Protein AF-A0A2N3QQ97-F1 (afdb_monomer_lite)

Secondary structure (DSSP, 8-state):
--EEE-TTS-----TTGGG-TT--EEE--SS--S----TT-TT--EEE--SS--S----TT-TT--EEE--SS--SEEE-TT-GGGGGSEEE--S---SEEE--TT---B---STTS--EEESSSSEEHHHH-TT--GGGEEEEESEEEETTEEEESTT-SEEEEEEEETTTEEEEEEEEEPPPS---TT--TTSTTHHHHHHHHHTTS---EEPTTS-EE--TTSPPBHHHHHHHHHHHHHHHT-TTTTT----TTGGGS-TT--TTSTTHHHHHHHHHTTS---EEPTTS-EE--TTSBPPHHHHHHHHHHHHHHTT-STT------BTT--TTSTTHHHHHHHHHHTS---EE-TTS-EE-----

Sequence (368 aa):
MTHIAVANSGIRSLQGIEYFEELTSLIASGNELTDIDLSRNSDLFLLTVDHNSLVSLDISANKKLTALYATQNLLSFIDLRKNAALENGMIDLRNNALLGIETTEKQKPILGGSTEGQCYESNNSFLDITEVAPNLDTSKISNIKNGSLQGNTLTPIDYAHEVSYQYSYGSGQLLHTTVRFRQPSVSFVDVSALTPHVDDIRWLADRGISTGWKEADGSSTFRGMSPVVRQDMAAFLRREAKNRNIADARTWQPSAADWKRFRDVDRNTPHAEDILWLAHAGISEGWKEADGTAAFRGMSPVVRQDMAAFLKRLAARAGRDGGVKPKTDFTDVTAATPHMADVQWLGASGISQGYRNNDGSWRFEGMT

Foldseek 3Di:
DAEDACELPQDAAPPVVLVPLNHAEDHHDNYAYQDYDCLSNLNHQYDAHHNYAHQDDDCLSNQNHQADHHEQYAHQEEECCSNVNVLNHAAEHENYQYPDYEDEQSHDYDYYDDDDRNAAEALAQKDQSCVSYVPDDCVQKADKDQWDDDPRIIHGFPQPQKIWIWGDYHPRDTDIYIYGYDGFPADAPQAGPPDPPSVVVRRCRNLVLDPADQDPVRHGHNPVVDFAFQLNVLSSLLSVCVSLVQDCSPPDDDDPVLCQQAPAAHPVDRNSRSLSVCCVLVLDNADQDPVRHGHNRRRHGDWPLNVLSNVLSSCVSVVRQPPFDFQPQAPAQDPPDVNSVSLRSCCRVPVQVADQDPVRTGHNPTDD

Structure (mmCIF, N/CA/C/O backbone):
data_AF-A0A2N3QQ97-F1
#
_entry.id   AF-A0A2N3QQ97-F1
#
loop_
_atom_site.group_PDB
_atom_site.id
_atom_site.type_symbol
_atom_site.label_atom_id
_atom_site.label_alt_id
_atom_site.label_comp_id
_atom_site.label_asym_id
_atom_site.label_entity_id
_atom_site.label_seq_id
_atom_site.pdbx_PDB_ins_code
_atom_site.Cartn_x
_atom_site.Cartn_y
_atom_site.Cartn_z
_atom_site.occupancy
_atom_site.B_iso_or_equiv
_atom_site.auth_seq_id
_atom_site.auth_comp_id
_atom_site.auth_asym_id
_atom_site.auth_atom_id
_atom_site.pdbx_PDB_model_num
ATOM 1 N N . MET A 1 1 ? -36.683 -8.902 18.064 1.00 72.25 1 MET A N 1
ATOM 2 C CA . MET A 1 1 ? -35.765 -9.550 19.035 1.00 72.25 1 MET A CA 1
ATOM 3 C C . MET A 1 1 ? -34.753 -8.496 19.434 1.00 72.25 1 MET A C 1
ATOM 5 O O . MET A 1 1 ? -34.167 -7.906 18.542 1.00 72.25 1 MET A O 1
ATOM 9 N N . THR A 1 2 ? -34.613 -8.212 20.728 1.00 92.50 2 THR A N 1
ATOM 10 C CA . THR A 1 2 ? -33.822 -7.068 21.222 1.00 92.50 2 THR A CA 1
ATOM 11 C C . THR A 1 2 ? -32.459 -7.476 21.783 1.00 92.50 2 THR A C 1
ATOM 13 O O . THR A 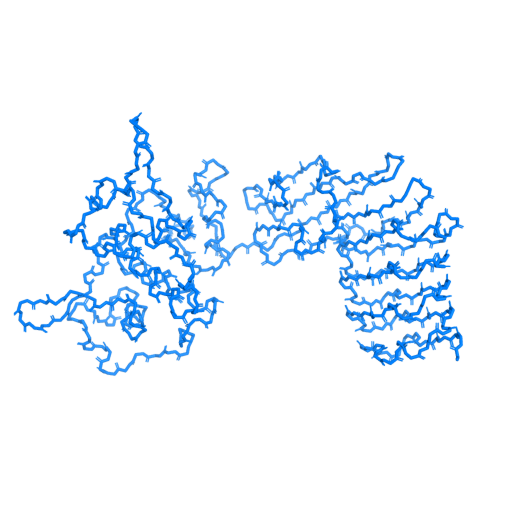1 2 ? -31.595 -6.633 21.977 1.00 92.50 2 THR A O 1
ATOM 16 N N . HIS A 1 3 ? -32.235 -8.768 22.021 1.00 97.00 3 HIS A N 1
ATOM 17 C CA . HIS A 1 3 ? -30.993 -9.287 22.589 1.00 97.00 3 HIS A CA 1
ATOM 18 C C . HIS A 1 3 ? -30.547 -10.510 21.795 1.00 97.00 3 HIS A C 1
ATOM 20 O O . HIS A 1 3 ? -31.343 -11.430 21.593 1.00 97.00 3 HIS A O 1
ATOM 26 N N . ILE A 1 4 ? -29.285 -10.522 21.371 1.00 97.31 4 ILE A N 1
ATOM 27 C CA . ILE A 1 4 ? -28.650 -11.649 20.682 1.00 97.31 4 ILE A CA 1
ATOM 28 C C . ILE A 1 4 ? -27.356 -11.995 21.418 1.00 97.31 4 ILE A C 1
ATOM 30 O O . ILE A 1 4 ? -26.523 -11.125 21.668 1.00 97.31 4 ILE A O 1
ATOM 34 N N . ALA A 1 5 ? -27.189 -13.274 21.753 1.00 97.25 5 ALA A N 1
ATOM 35 C CA . ALA A 1 5 ? -25.984 -13.801 22.380 1.00 97.25 5 ALA A CA 1
ATOM 36 C C . ALA A 1 5 ? -25.538 -15.079 21.664 1.00 97.25 5 ALA A C 1
ATOM 38 O O . ALA A 1 5 ? -26.239 -16.088 21.689 1.00 97.25 5 ALA A O 1
ATOM 39 N N . VAL A 1 6 ? -24.379 -15.009 21.013 1.00 96.19 6 VAL A N 1
ATOM 40 C CA . VAL A 1 6 ? -23.826 -16.041 20.123 1.00 96.19 6 VAL A CA 1
ATOM 41 C C . VAL A 1 6 ? -22.314 -16.206 20.323 1.00 96.19 6 VAL A C 1
ATOM 43 O O . VAL A 1 6 ? -21.543 -16.357 19.377 1.00 96.19 6 VAL A O 1
ATOM 46 N N . ALA A 1 7 ? -21.860 -16.132 21.573 1.00 96.56 7 ALA A N 1
ATOM 47 C CA . ALA A 1 7 ? -20.445 -16.262 21.907 1.00 96.56 7 ALA A CA 1
ATOM 48 C C . ALA A 1 7 ? -19.902 -17.678 21.626 1.00 96.56 7 ALA A C 1
ATOM 50 O O . ALA A 1 7 ? -20.643 -18.657 21.737 1.00 96.56 7 ALA A O 1
ATOM 51 N N . ASN A 1 8 ? -18.605 -17.797 21.317 1.00 97.38 8 ASN A N 1
ATOM 52 C CA . ASN A 1 8 ? -17.895 -19.082 21.171 1.00 97.38 8 ASN A CA 1
ATOM 53 C C . ASN A 1 8 ? -18.558 -20.067 20.195 1.00 97.38 8 ASN A C 1
ATOM 55 O O . ASN A 1 8 ? -18.605 -21.270 20.447 1.00 97.38 8 ASN A O 1
ATOM 59 N N . SER A 1 9 ? -19.115 -19.552 19.100 1.00 97.25 9 SER A N 1
ATOM 60 C CA . SER A 1 9 ? -19.962 -20.323 18.183 1.00 97.25 9 SER A CA 1
ATOM 61 C C . SER A 1 9 ? -19.303 -20.595 16.825 1.00 97.25 9 SER A C 1
ATOM 63 O O . SER A 1 9 ? -19.941 -21.166 15.944 1.00 97.25 9 SER A O 1
ATOM 65 N N . GLY A 1 10 ? -18.039 -20.194 16.635 1.00 97.06 10 GLY A N 1
ATOM 66 C CA . GLY A 1 10 ? -17.326 -20.348 15.358 1.00 97.06 10 GLY A CA 1
ATOM 67 C C . GLY A 1 10 ? -17.950 -19.529 14.223 1.00 97.06 10 GLY A C 1
ATOM 68 O O . GLY A 1 10 ? -17.855 -19.900 13.053 1.00 97.06 10 GLY A O 1
ATOM 69 N N . ILE A 1 11 ? -18.651 -18.442 14.563 1.00 97.62 11 ILE A N 1
ATOM 70 C CA . ILE A 1 11 ? -19.342 -17.602 13.586 1.00 97.62 11 ILE A CA 1
ATOM 71 C C . ILE A 1 11 ? -18.314 -16.769 12.829 1.00 97.62 11 ILE A C 1
ATOM 73 O O . ILE A 1 11 ? -17.478 -16.104 13.431 1.00 97.62 11 ILE A O 1
ATOM 77 N N . ARG A 1 12 ? -18.416 -16.777 11.499 1.00 97.62 12 ARG A N 1
ATOM 78 C CA . ARG A 1 12 ? -17.553 -15.990 10.601 1.00 97.62 12 ARG A CA 1
ATOM 79 C C . ARG A 1 12 ? -18.209 -14.725 10.071 1.00 97.62 12 ARG A C 1
ATOM 81 O O . ARG A 1 12 ? -17.522 -13.819 9.628 1.00 97.62 12 ARG A O 1
ATOM 88 N N . SER A 1 13 ? -19.537 -14.673 10.099 1.00 97.06 13 SER A N 1
ATOM 89 C CA . SER A 1 13 ? -20.309 -13.526 9.641 1.00 97.06 13 SER A CA 1
ATOM 90 C C . SER A 1 13 ? -21.615 -13.429 10.416 1.00 97.06 13 SER A C 1
ATOM 92 O O . SER A 1 13 ? -22.269 -14.442 10.667 1.00 97.06 13 SER A O 1
ATOM 94 N N . LEU A 1 14 ? -21.993 -12.202 10.766 1.00 96.94 14 LEU A N 1
ATOM 95 C CA . LEU A 1 14 ? -23.295 -11.864 11.339 1.00 96.94 14 LEU A CA 1
ATOM 96 C C . LEU A 1 14 ? -24.246 -11.279 10.287 1.00 96.94 14 LEU A C 1
ATOM 98 O O . LEU A 1 14 ? -25.146 -10.521 10.635 1.00 96.94 14 LEU A O 1
ATOM 102 N N . GLN A 1 15 ? -24.070 -11.611 9.006 1.00 96.06 15 GLN A N 1
ATOM 103 C CA . GLN A 1 15 ? -25.022 -11.204 7.975 1.00 96.06 15 GLN A CA 1
ATOM 104 C C . GLN A 1 15 ? -26.457 -11.591 8.377 1.00 96.06 15 GLN A C 1
ATOM 106 O O . GLN A 1 15 ? -26.723 -12.719 8.798 1.00 96.06 15 GLN A O 1
ATOM 111 N N . GLY A 1 16 ? -27.379 -10.641 8.254 1.00 96.00 16 GLY A N 1
ATOM 112 C CA . GLY A 1 16 ? -28.746 -10.727 8.752 1.00 96.00 16 GLY A CA 1
ATOM 113 C C . GLY A 1 16 ? -28.964 -9.999 10.082 1.00 96.00 16 GLY A C 1
ATOM 114 O O . GLY A 1 16 ? -30.119 -9.793 10.465 1.00 96.00 16 GLY A O 1
ATOM 115 N N . ILE A 1 17 ? -27.902 -9.570 10.778 1.00 97.38 17 ILE A N 1
ATOM 116 C CA . ILE A 1 17 ? -28.017 -8.750 11.992 1.00 97.38 17 ILE A CA 1
ATOM 117 C C . ILE A 1 17 ? -28.719 -7.411 11.713 1.00 97.38 17 ILE A C 1
ATOM 119 O O . ILE A 1 17 ? -29.413 -6.877 12.580 1.00 97.38 17 ILE A O 1
ATOM 123 N N . GLU A 1 18 ? -28.627 -6.917 10.477 1.00 96.94 18 GLU A N 1
ATOM 124 C CA . GLU A 1 18 ? -29.248 -5.684 10.006 1.00 96.94 18 GLU A CA 1
ATOM 125 C C . GLU A 1 18 ? -30.785 -5.709 10.042 1.00 96.94 18 GLU A C 1
ATOM 127 O O . GLU A 1 18 ? -31.402 -4.650 10.122 1.00 96.94 18 GLU A O 1
ATOM 132 N N . TYR A 1 19 ? -31.415 -6.893 10.039 1.00 97.44 19 TYR A N 1
ATOM 133 C CA . TYR A 1 19 ? -32.876 -7.027 10.143 1.00 97.44 19 TYR A CA 1
ATOM 134 C C . TYR A 1 19 ? -33.397 -6.867 11.578 1.00 97.44 19 TYR A C 1
ATOM 136 O O . TYR A 1 19 ? -34.606 -6.766 11.797 1.00 97.44 19 TYR A O 1
ATOM 144 N N . PHE A 1 20 ? -32.507 -6.845 12.571 1.00 97.31 20 PHE A N 1
ATOM 145 C CA . PHE A 1 20 ? -32.858 -6.637 13.972 1.00 97.31 20 PHE A CA 1
ATOM 146 C C . PHE A 1 20 ? -32.711 -5.152 14.342 1.00 97.31 20 PHE A C 1
ATOM 148 O O . PHE A 1 20 ? -31.871 -4.784 15.158 1.00 97.31 20 PHE A O 1
ATOM 155 N N . GLU A 1 21 ? -33.525 -4.278 13.744 1.00 96.44 21 GLU A N 1
ATOM 156 C CA . GLU A 1 21 ? -33.429 -2.815 13.938 1.00 96.44 21 GLU A CA 1
ATOM 157 C C . GLU A 1 21 ? -33.637 -2.381 15.404 1.00 96.44 21 GLU A C 1
ATOM 159 O O . GLU A 1 21 ? -33.028 -1.420 15.869 1.00 96.44 21 GLU A O 1
ATOM 164 N N . GLU A 1 22 ? -34.423 -3.150 16.162 1.00 97.38 22 GLU A N 1
ATOM 165 C CA . GLU A 1 22 ? -34.659 -2.951 17.600 1.00 97.38 22 GLU A CA 1
ATOM 166 C C . GLU A 1 22 ? -33.611 -3.653 18.492 1.00 97.38 22 GLU A C 1
ATOM 168 O O . GLU A 1 22 ? -33.838 -3.850 19.688 1.00 97.38 22 GLU A O 1
ATOM 173 N N . LEU A 1 23 ? -32.488 -4.122 17.935 1.00 98.44 23 LEU A N 1
ATOM 174 C CA . LEU A 1 23 ? -31.444 -4.793 18.709 1.00 98.44 23 LEU A CA 1
ATOM 175 C C . LEU A 1 23 ? -30.789 -3.807 19.679 1.00 98.44 23 LEU A C 1
ATOM 177 O O . LEU A 1 23 ? -30.200 -2.805 19.280 1.00 98.44 23 LEU A O 1
ATOM 181 N N . THR A 1 24 ? -30.862 -4.133 20.964 1.00 98.50 24 THR A N 1
ATOM 182 C CA . THR A 1 24 ? -30.333 -3.321 22.056 1.00 98.50 24 THR A CA 1
ATOM 183 C C . THR A 1 24 ? -29.041 -3.922 22.619 1.00 98.50 24 THR A C 1
ATOM 185 O O . THR A 1 24 ? -28.145 -3.180 23.017 1.00 98.50 24 THR A O 1
ATOM 188 N N . SER A 1 25 ? -28.879 -5.248 22.585 1.00 98.62 25 SER A N 1
ATOM 189 C CA . SER A 1 25 ? -27.676 -5.935 23.073 1.00 98.62 25 SER A CA 1
ATOM 190 C C . SER A 1 25 ? -27.183 -7.008 22.106 1.00 98.62 25 SER A C 1
ATOM 192 O O . SER A 1 25 ? -27.954 -7.885 21.702 1.00 98.62 25 SER A O 1
ATOM 194 N N . LEU A 1 26 ? -25.886 -6.963 21.793 1.00 98.62 26 LEU A N 1
ATOM 195 C CA . LEU A 1 26 ? -25.195 -7.967 20.991 1.00 98.62 26 LEU A CA 1
ATOM 196 C C . LEU A 1 26 ? -23.970 -8.506 21.736 1.00 98.62 26 LEU A C 1
ATOM 198 O O . LEU A 1 26 ? -23.026 -7.766 22.009 1.00 98.62 26 LEU A O 1
ATOM 202 N N . ILE A 1 27 ? -23.984 -9.810 22.017 1.00 98.56 27 ILE A N 1
ATOM 203 C CA . ILE A 1 27 ? -22.876 -10.555 22.624 1.00 98.56 27 ILE A CA 1
ATOM 204 C C . ILE A 1 27 ? -22.358 -11.564 21.596 1.00 98.56 27 ILE A C 1
ATOM 206 O O . ILE A 1 27 ? -22.963 -12.615 21.388 1.00 98.56 27 ILE A O 1
ATOM 210 N N . ALA A 1 28 ? -21.239 -11.253 20.951 1.00 98.44 28 ALA A N 1
ATOM 211 C CA . ALA A 1 28 ? -20.650 -12.044 19.869 1.00 98.44 28 ALA A CA 1
ATOM 212 C C . ALA A 1 28 ? -19.155 -12.350 20.094 1.00 98.44 28 ALA A C 1
ATOM 214 O O . ALA A 1 28 ? -18.425 -12.629 19.141 1.00 98.44 28 ALA A O 1
ATOM 215 N N . SER A 1 29 ? -18.696 -12.314 21.349 1.00 98.62 29 SER A N 1
ATOM 216 C CA . SER A 1 29 ? -17.296 -12.574 21.701 1.00 98.62 29 SER A CA 1
ATOM 217 C C . SER A 1 29 ? -16.863 -14.030 21.435 1.00 98.62 29 SER A C 1
ATOM 219 O O . SER A 1 29 ? -17.658 -14.959 21.586 1.00 98.62 29 SER A O 1
ATOM 221 N N . GLY A 1 30 ? -15.592 -14.255 21.094 1.00 98.38 30 GLY A N 1
ATOM 222 C CA . GLY A 1 30 ? -15.021 -15.591 20.874 1.00 98.38 30 GLY A CA 1
ATOM 223 C C . GLY A 1 30 ? -15.439 -16.221 19.545 1.00 98.38 30 GLY A C 1
ATOM 224 O O . GLY A 1 30 ? -15.808 -17.390 19.504 1.00 98.38 30 GLY A O 1
ATOM 225 N N . ASN A 1 31 ? -15.450 -15.448 18.465 1.00 98.62 31 ASN A N 1
ATOM 226 C CA . ASN A 1 31 ? -15.840 -15.913 17.133 1.00 98.62 31 ASN A CA 1
ATOM 227 C C . ASN A 1 31 ? -14.712 -15.642 16.115 1.00 98.62 31 ASN A C 1
ATOM 229 O O . ASN A 1 31 ? -13.597 -15.277 16.477 1.00 98.62 31 ASN A O 1
ATOM 233 N N . GLU A 1 32 ? -14.985 -15.873 14.832 1.00 98.12 32 GLU A N 1
ATOM 234 C CA . GLU A 1 32 ? -14.045 -15.688 13.719 1.00 98.12 32 GLU A CA 1
ATOM 235 C C . GLU A 1 32 ? -14.471 -14.499 12.834 1.00 98.12 32 GLU A C 1
ATOM 237 O O . GLU A 1 32 ? -14.293 -14.530 11.616 1.00 98.12 32 GLU A O 1
ATOM 242 N N . LEU A 1 33 ? -15.092 -13.466 13.420 1.00 98.44 33 LEU A N 1
ATOM 243 C CA . LEU A 1 33 ? -15.571 -12.304 12.666 1.00 98.44 33 LEU A CA 1
ATOM 244 C C . LEU A 1 33 ? -14.391 -11.470 12.158 1.00 98.44 33 LEU A C 1
ATOM 246 O O . LEU A 1 33 ? -13.542 -11.052 12.946 1.00 98.44 33 LEU A O 1
ATOM 250 N N . THR A 1 34 ? -14.374 -11.192 10.857 1.00 97.38 34 THR A N 1
ATOM 251 C CA . THR A 1 34 ? -13.430 -10.260 10.211 1.00 97.38 34 THR A CA 1
ATOM 252 C C . THR A 1 34 ? -14.018 -8.870 10.001 1.00 97.38 34 THR A C 1
ATOM 254 O O . THR A 1 34 ? -13.287 -7.884 9.921 1.00 97.38 34 THR A O 1
ATOM 257 N N . ASP A 1 35 ? -15.344 -8.799 9.956 1.00 97.62 35 ASP A N 1
ATOM 258 C CA . ASP A 1 35 ? -16.144 -7.604 9.749 1.00 97.62 35 ASP A CA 1
ATOM 259 C C . ASP A 1 35 ? -17.515 -7.765 10.421 1.00 97.62 35 ASP A C 1
ATOM 261 O O . ASP A 1 35 ? -17.971 -8.874 10.722 1.00 97.62 35 ASP A O 1
ATOM 265 N N . ILE A 1 36 ? -18.155 -6.631 10.699 1.00 98.00 36 ILE A N 1
ATOM 266 C CA . ILE A 1 36 ? -19.508 -6.562 11.241 1.00 98.00 36 ILE A CA 1
ATOM 267 C C . ILE A 1 36 ? -20.160 -5.250 10.795 1.00 98.00 36 ILE A C 1
ATOM 269 O O . ILE A 1 36 ? -19.586 -4.177 10.977 1.00 98.00 36 ILE A O 1
ATOM 273 N N . ASP A 1 37 ? -21.358 -5.326 10.216 1.00 98.19 37 ASP A N 1
ATOM 274 C CA . ASP A 1 37 ? -22.168 -4.149 9.889 1.00 98.19 37 ASP A CA 1
ATOM 275 C C . ASP A 1 37 ? -23.256 -3.965 10.952 1.00 98.19 37 ASP A C 1
ATOM 277 O O . ASP A 1 37 ? -24.165 -4.783 11.079 1.00 98.19 37 ASP A O 1
ATOM 281 N N . LEU A 1 38 ? -23.146 -2.884 11.726 1.00 98.31 38 LEU A N 1
ATOM 282 C CA . LEU A 1 38 ? -24.102 -2.502 12.773 1.00 98.31 38 LEU A CA 1
ATOM 283 C C . LEU A 1 38 ? -24.877 -1.225 12.424 1.00 98.31 38 LEU A C 1
ATOM 285 O O . LEU A 1 38 ? -25.532 -0.637 13.292 1.00 98.31 38 LEU A O 1
ATOM 289 N N . SER A 1 39 ? -24.814 -0.776 11.167 1.00 98.25 39 SER A N 1
ATOM 290 C CA . SER A 1 39 ? -25.370 0.508 10.723 1.00 98.25 39 SER A CA 1
ATOM 291 C C . SER A 1 39 ? -26.889 0.615 10.898 1.00 98.25 39 SER A C 1
ATOM 293 O O . SER A 1 39 ? -27.418 1.718 11.053 1.00 98.25 39 SER A O 1
ATOM 295 N N . ARG A 1 40 ? -27.594 -0.524 10.915 1.00 98.25 40 ARG A N 1
ATOM 296 C CA . ARG A 1 40 ? -29.051 -0.620 11.118 1.00 98.25 40 ARG A CA 1
ATOM 297 C C . ARG A 1 40 ? -29.469 -0.879 12.564 1.00 98.25 40 ARG A C 1
ATOM 299 O O . ARG A 1 40 ? -30.646 -0.755 12.879 1.00 98.25 40 ARG A O 1
ATOM 306 N N . ASN A 1 41 ? -28.532 -1.166 13.465 1.00 98.38 41 ASN A N 1
ATOM 307 C CA . ASN A 1 41 ? -28.820 -1.464 14.870 1.00 98.38 41 ASN A CA 1
ATOM 308 C C . ASN A 1 41 ? -28.633 -0.209 15.744 1.00 98.38 41 ASN A C 1
ATOM 310 O O . ASN A 1 41 ? -27.854 -0.196 16.699 1.00 98.38 41 ASN A O 1
ATOM 314 N N . SER A 1 42 ? -29.308 0.897 15.409 1.00 97.81 42 SER A N 1
ATOM 315 C CA . SER A 1 42 ? -29.094 2.202 16.067 1.00 97.81 42 SER A CA 1
ATOM 316 C C . SER A 1 42 ? -29.476 2.237 17.552 1.00 97.81 42 SER A C 1
ATOM 318 O O . SER A 1 42 ? -29.055 3.145 18.276 1.00 97.81 42 SER A O 1
ATOM 320 N N . ASP A 1 43 ? -30.260 1.255 18.003 1.00 98.25 43 ASP A N 1
ATOM 321 C CA . ASP A 1 43 ? -30.720 1.121 19.385 1.00 98.25 43 ASP A CA 1
ATOM 322 C C . ASP A 1 43 ? -29.752 0.362 20.305 1.00 98.25 43 ASP A C 1
ATOM 324 O O . ASP A 1 43 ? -30.013 0.232 21.505 1.00 98.25 43 ASP A O 1
ATOM 328 N N . LEU A 1 44 ? -28.609 -0.078 19.772 1.00 98.44 44 LEU A N 1
ATOM 329 C CA . LEU A 1 44 ? -27.611 -0.837 20.512 1.00 98.44 44 LEU A CA 1
ATOM 330 C C . LEU A 1 44 ? -27.028 -0.020 21.680 1.00 98.44 44 LEU A C 1
ATOM 332 O O . LEU A 1 44 ? -26.463 1.058 21.480 1.00 98.44 44 LEU A O 1
ATOM 336 N N . PHE A 1 45 ? -27.141 -0.552 22.900 1.00 98.00 45 PHE A N 1
ATOM 337 C CA . PHE A 1 45 ? -26.548 0.009 24.122 1.00 98.00 45 PHE A CA 1
ATOM 338 C C . PHE A 1 45 ? -25.347 -0.801 24.635 1.00 98.00 45 PHE A C 1
ATOM 340 O O . PHE A 1 45 ? -24.488 -0.229 25.314 1.00 98.00 45 PHE A O 1
ATOM 347 N N . LEU A 1 46 ? -25.276 -2.098 24.301 1.00 98.56 46 LEU A N 1
ATOM 348 C CA . LEU A 1 46 ? -24.194 -3.019 24.661 1.00 98.56 46 LEU A CA 1
ATOM 349 C C . LEU A 1 46 ? -23.698 -3.779 23.425 1.00 98.56 46 LEU A C 1
ATOM 351 O O . LEU A 1 46 ? -24.478 -4.457 22.753 1.00 98.56 46 LEU A O 1
ATOM 355 N N . LEU A 1 47 ? -22.389 -3.706 23.184 1.00 98.81 47 LEU A N 1
ATOM 356 C CA . LEU A 1 47 ? -21.690 -4.467 22.154 1.00 98.81 47 LEU A CA 1
ATOM 357 C C . LEU A 1 47 ? -20.501 -5.207 22.768 1.00 98.81 47 LEU A C 1
ATOM 359 O O . LEU A 1 47 ? -19.597 -4.579 23.324 1.00 98.81 47 LEU A O 1
ATOM 363 N N . THR A 1 48 ? -20.488 -6.531 22.625 1.00 98.69 48 THR A N 1
ATOM 364 C CA . THR A 1 48 ? -19.339 -7.379 22.961 1.00 98.69 48 THR A CA 1
ATOM 365 C C . THR A 1 48 ? -18.910 -8.150 21.718 1.00 98.69 48 THR A C 1
ATOM 367 O O . THR A 1 48 ? -19.669 -8.935 21.151 1.00 98.69 48 THR A O 1
ATOM 370 N N . VAL A 1 49 ? -17.687 -7.898 21.270 1.00 98.62 49 VAL A N 1
ATOM 371 C CA . VAL A 1 49 ? -17.061 -8.532 20.099 1.00 98.62 49 VAL A CA 1
ATOM 372 C C . VAL A 1 49 ? -15.622 -8.936 20.412 1.00 98.62 49 VAL A C 1
ATOM 374 O O . VAL A 1 49 ? -14.785 -9.041 19.519 1.00 98.62 49 VAL A O 1
ATOM 377 N N . ASP A 1 50 ? -15.318 -9.163 21.691 1.00 98.19 50 ASP A N 1
ATOM 378 C CA . ASP A 1 50 ? -13.985 -9.573 22.127 1.00 98.19 50 ASP A CA 1
ATO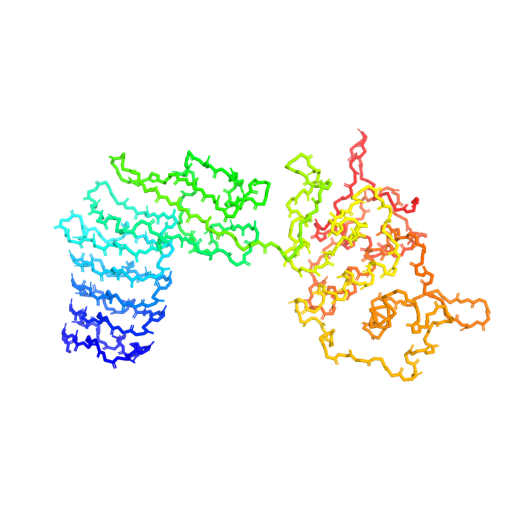M 379 C C . ASP A 1 50 ? -13.540 -10.871 21.447 1.00 98.19 50 ASP A C 1
ATOM 381 O O . ASP A 1 50 ? -14.376 -11.727 21.169 1.00 98.19 50 ASP A O 1
ATOM 385 N N . HIS A 1 51 ? -12.233 -11.072 21.278 1.00 97.19 51 HIS A N 1
ATOM 386 C CA . HIS A 1 51 ? -11.666 -12.316 20.742 1.00 97.19 51 HIS A CA 1
ATOM 387 C C . HIS A 1 51 ? -12.281 -12.659 19.373 1.00 97.19 51 HIS A C 1
ATOM 389 O O . HIS A 1 51 ? -12.969 -13.668 19.212 1.00 97.19 51 HIS A O 1
ATOM 395 N N . ASN A 1 52 ? -12.070 -11.764 18.411 1.00 98.19 52 ASN A N 1
ATOM 396 C CA . ASN A 1 52 ? -12.429 -11.927 17.003 1.00 98.19 52 ASN A CA 1
ATOM 397 C C . ASN A 1 52 ? -11.219 -11.520 16.137 1.00 98.19 52 ASN A C 1
ATOM 399 O O . ASN A 1 52 ? -10.092 -11.422 16.622 1.00 98.19 52 ASN A O 1
ATOM 403 N N . SER A 1 53 ? -11.412 -11.329 14.834 1.00 96.88 53 SER A N 1
ATOM 404 C CA . SER A 1 53 ? -10.373 -10.886 13.894 1.00 96.88 53 SER A CA 1
ATOM 405 C C . SER A 1 53 ? -10.773 -9.596 13.173 1.00 96.88 53 SER A C 1
ATOM 407 O O . SER A 1 53 ? -10.406 -9.392 12.016 1.00 96.88 53 SER A O 1
ATOM 409 N N . LEU A 1 54 ? -11.535 -8.723 13.845 1.00 97.31 54 LEU A N 1
ATOM 410 C CA . LEU A 1 54 ? -11.992 -7.458 13.273 1.00 97.31 54 LEU A CA 1
ATOM 411 C C . LEU A 1 54 ? -10.795 -6.545 13.008 1.00 97.31 54 LEU A C 1
ATOM 413 O O . LEU A 1 54 ? -10.045 -6.226 13.930 1.00 97.31 54 LEU A O 1
ATOM 417 N N . VAL A 1 55 ? -10.642 -6.101 11.761 1.00 94.44 55 VAL A N 1
ATOM 418 C CA . VAL A 1 55 ? -9.611 -5.125 11.354 1.00 94.44 55 VAL A CA 1
ATOM 419 C C . VAL A 1 55 ? -10.103 -3.681 11.452 1.00 94.44 55 VAL A C 1
ATOM 421 O O . VAL A 1 55 ? -9.317 -2.749 11.612 1.00 94.44 55 VAL A O 1
ATOM 424 N N . SER A 1 56 ? -11.420 -3.493 11.394 1.00 95.94 56 SER A N 1
ATOM 425 C CA . SER A 1 56 ? -12.102 -2.217 11.569 1.00 95.94 56 SER A CA 1
ATOM 426 C C . SER A 1 56 ? -13.433 -2.427 12.288 1.00 95.94 56 SER A C 1
ATOM 428 O O . SER A 1 56 ? -13.994 -3.524 12.298 1.00 95.94 56 SER A O 1
ATOM 430 N N . LEU A 1 57 ? -13.928 -1.366 12.921 1.00 97.50 57 LEU A N 1
ATOM 431 C CA . LEU A 1 57 ? -15.224 -1.355 13.586 1.00 97.50 57 LEU A CA 1
ATOM 432 C C . LEU A 1 57 ? -15.836 0.041 13.455 1.00 97.50 57 LEU A C 1
ATOM 434 O O . LEU A 1 57 ? -15.389 0.984 14.108 1.00 97.50 57 LEU A O 1
ATOM 438 N N . ASP A 1 58 ? -16.854 0.167 12.605 1.00 97.69 58 ASP A N 1
ATOM 439 C CA . ASP A 1 58 ? -17.662 1.383 12.509 1.00 97.69 58 ASP A CA 1
ATOM 440 C C . ASP A 1 58 ? -18.894 1.253 13.407 1.00 97.69 58 ASP A C 1
ATOM 442 O O . ASP A 1 58 ? -19.767 0.417 13.185 1.00 97.69 58 ASP A O 1
ATOM 446 N N . ILE A 1 59 ? -18.953 2.105 14.428 1.00 97.88 59 ILE A N 1
ATOM 447 C CA . ILE A 1 59 ? -20.087 2.213 15.352 1.00 97.88 59 ILE A CA 1
ATOM 448 C C . ILE A 1 59 ? -20.728 3.603 15.318 1.00 97.88 59 ILE A C 1
ATOM 450 O O . ILE A 1 59 ? -21.464 3.983 16.230 1.00 97.88 59 ILE A O 1
ATOM 454 N N . SER A 1 60 ? -20.474 4.394 14.273 1.00 97.56 60 SER A N 1
ATOM 455 C CA . SER A 1 60 ? -20.936 5.783 14.166 1.00 97.56 60 SER A CA 1
ATOM 456 C C . SER A 1 60 ? -22.467 5.932 14.175 1.00 97.56 60 SER A C 1
ATOM 458 O O . SER A 1 60 ? -22.992 6.979 14.579 1.00 97.56 60 SER A O 1
ATOM 460 N N . ALA A 1 61 ? -23.194 4.880 13.783 1.00 98.12 61 ALA A N 1
ATOM 461 C CA . ALA A 1 61 ? -24.653 4.801 13.845 1.00 98.12 61 ALA A CA 1
ATOM 462 C C . ALA A 1 61 ? -25.188 4.452 15.251 1.00 98.12 61 ALA A C 1
ATOM 464 O O . ALA A 1 61 ? -26.302 4.849 15.605 1.00 98.12 61 ALA A O 1
ATOM 465 N N . ASN A 1 62 ? -24.401 3.765 16.085 1.00 98.50 62 ASN A N 1
ATOM 466 C CA . ASN A 1 62 ? -24.821 3.214 17.380 1.00 98.50 62 ASN A CA 1
ATOM 467 C C . ASN A 1 62 ? -24.657 4.251 18.506 1.00 98.50 62 ASN A C 1
ATOM 469 O O . ASN A 1 62 ? -23.915 4.079 19.474 1.00 98.50 62 ASN A O 1
ATOM 473 N N . LYS A 1 63 ? -25.353 5.385 18.377 1.00 97.88 63 LYS A N 1
ATOM 474 C CA . LYS A 1 63 ? -25.210 6.552 19.271 1.00 97.88 63 LYS A CA 1
ATOM 475 C C . LYS A 1 63 ? -25.659 6.298 20.714 1.00 97.88 63 LYS A C 1
ATOM 477 O O . LYS A 1 63 ? -25.296 7.072 21.598 1.00 97.88 63 LYS A O 1
ATOM 482 N N . LYS A 1 64 ? -26.449 5.243 20.944 1.00 98.25 64 LYS A N 1
ATOM 483 C CA . LYS A 1 64 ? -26.928 4.822 22.269 1.00 98.25 64 LYS A CA 1
ATOM 484 C C . LYS A 1 64 ? -25.953 3.891 23.001 1.00 98.25 64 LYS A C 1
ATOM 486 O O . LYS A 1 64 ? -26.237 3.515 24.135 1.00 98.25 64 LYS A O 1
ATOM 491 N N . LEU A 1 65 ? -24.816 3.545 22.391 1.00 98.50 65 LEU A N 1
ATOM 492 C CA . LEU A 1 65 ? -23.856 2.611 22.968 1.00 98.50 65 LEU A CA 1
ATOM 493 C C . LEU A 1 65 ? -23.259 3.166 24.268 1.00 98.50 65 LEU A C 1
ATOM 495 O O . LEU A 1 65 ? -22.635 4.224 24.274 1.00 98.50 65 LEU A O 1
ATOM 499 N N . THR A 1 66 ? -23.449 2.436 25.364 1.00 98.31 66 THR A N 1
ATOM 500 C CA . THR A 1 66 ? -22.899 2.751 26.697 1.00 98.31 66 THR A CA 1
ATOM 501 C C . THR A 1 66 ? -21.802 1.782 27.124 1.00 98.31 66 THR A C 1
ATOM 503 O O . THR A 1 66 ? -21.059 2.061 28.061 1.00 98.31 66 THR A O 1
ATOM 506 N N . ALA A 1 67 ? -21.685 0.640 26.449 1.00 98.62 67 ALA A N 1
ATOM 507 C CA . ALA A 1 67 ? -20.674 -0.360 26.742 1.00 98.62 67 ALA A CA 1
ATOM 508 C C . ALA A 1 67 ? -20.158 -0.987 25.445 1.00 98.62 67 ALA A C 1
ATOM 510 O O . ALA A 1 67 ? -20.922 -1.595 24.692 1.00 98.62 67 ALA A O 1
ATOM 511 N N . LEU A 1 68 ? -18.856 -0.827 25.214 1.00 98.75 68 LEU A N 1
ATOM 512 C CA . LEU A 1 68 ? -18.111 -1.417 24.112 1.00 98.75 68 LEU A CA 1
ATOM 513 C C . LEU A 1 68 ? -16.989 -2.294 24.672 1.00 98.75 68 LEU A C 1
ATOM 515 O O . LEU A 1 68 ? -16.077 -1.788 25.326 1.00 98.75 68 LEU A O 1
ATOM 519 N N . TYR A 1 69 ? -17.041 -3.584 24.354 1.00 98.62 69 TYR A N 1
ATOM 520 C CA . TYR A 1 69 ? -15.968 -4.540 24.608 1.00 98.62 69 TYR A CA 1
ATOM 521 C C . TYR A 1 69 ? -15.500 -5.111 23.270 1.00 98.62 69 TYR A C 1
ATOM 523 O O . TYR A 1 69 ? -16.224 -5.867 22.619 1.00 98.62 69 TYR A O 1
ATOM 531 N N . ALA A 1 70 ? -14.321 -4.687 22.824 1.00 97.75 70 ALA A N 1
ATOM 532 C CA . ALA A 1 70 ? -13.729 -5.100 21.553 1.00 97.75 70 ALA A CA 1
ATOM 533 C C . ALA A 1 70 ? -12.267 -5.526 21.740 1.00 97.75 70 ALA A C 1
ATOM 535 O O . ALA A 1 70 ? -11.404 -5.257 20.903 1.00 97.75 70 ALA A O 1
ATOM 536 N N . THR A 1 71 ? -11.974 -6.179 22.865 1.00 95.88 71 THR A N 1
ATOM 537 C CA . THR A 1 71 ? -10.618 -6.629 23.188 1.00 95.88 71 THR A CA 1
ATOM 538 C C . THR A 1 71 ? -10.175 -7.783 22.297 1.00 95.88 71 THR A C 1
ATOM 540 O O . THR A 1 71 ? -11.010 -8.536 21.805 1.00 95.88 71 THR A O 1
ATOM 543 N N . GLN A 1 72 ? -8.864 -7.956 22.106 1.00 94.38 72 GLN A N 1
ATOM 544 C CA . GLN A 1 72 ? -8.309 -9.057 21.300 1.00 94.38 72 GLN A CA 1
ATOM 545 C C . GLN A 1 72 ? -8.922 -9.125 19.893 1.00 94.38 72 GLN A C 1
ATOM 547 O O . GLN A 1 72 ? -9.585 -10.091 19.519 1.00 94.38 72 GLN A O 1
ATOM 552 N N . ASN A 1 73 ? -8.714 -8.050 19.142 1.00 95.44 73 ASN A N 1
ATOM 553 C CA . ASN A 1 73 ? -9.039 -7.935 17.725 1.00 95.44 73 ASN A CA 1
ATOM 554 C C . ASN A 1 73 ? -7.809 -7.372 16.989 1.00 95.44 73 ASN A C 1
ATOM 556 O O . ASN A 1 73 ? -6.720 -7.261 17.557 1.00 95.44 73 ASN A O 1
ATOM 560 N N . LEU A 1 74 ? -7.965 -7.027 15.714 1.00 94.44 74 LEU A N 1
ATOM 561 C CA . LEU A 1 74 ? -6.913 -6.466 14.867 1.00 94.44 74 LEU A CA 1
ATOM 562 C C . LEU A 1 74 ? -7.218 -5.010 14.484 1.00 94.44 74 LEU A C 1
ATOM 564 O O . LEU A 1 74 ? -6.786 -4.550 13.428 1.00 94.44 74 LEU A O 1
ATOM 568 N N . LEU A 1 75 ? -7.971 -4.281 15.320 1.00 95.25 75 LEU A N 1
ATOM 569 C CA . LEU A 1 75 ? -8.388 -2.916 15.008 1.00 95.25 75 LEU A CA 1
ATOM 570 C C . LEU A 1 75 ? -7.162 -2.011 14.861 1.00 95.25 75 LEU A C 1
ATOM 572 O O . LEU A 1 75 ? -6.374 -1.869 15.798 1.00 95.25 75 LEU A O 1
ATOM 576 N N . SER A 1 76 ? -7.036 -1.370 13.701 1.00 94.94 76 SER A N 1
ATOM 577 C CA . SER A 1 76 ? -6.014 -0.355 13.412 1.00 94.94 76 SER A CA 1
ATOM 578 C C . SER A 1 76 ? -6.415 1.036 13.901 1.00 94.94 76 SER A C 1
ATOM 580 O O . SER A 1 76 ? -5.562 1.882 14.161 1.00 94.94 76 SER A O 1
ATOM 582 N N . PHE A 1 77 ? -7.715 1.294 14.023 1.00 95.38 77 PHE A N 1
ATOM 583 C CA . PHE A 1 77 ? -8.269 2.595 14.370 1.00 95.38 77 PHE A CA 1
ATOM 584 C C . PHE A 1 77 ? -9.699 2.458 14.889 1.00 95.38 77 PHE A C 1
ATOM 586 O O . PHE A 1 77 ? -10.432 1.557 14.479 1.00 95.38 77 PHE A O 1
ATOM 593 N N . ILE A 1 78 ? -10.118 3.391 15.746 1.00 95.44 78 ILE A N 1
ATOM 594 C CA . ILE A 1 78 ? -11.526 3.561 16.103 1.00 95.44 78 ILE A CA 1
ATOM 595 C C . ILE A 1 78 ? -11.857 5.041 16.336 1.00 95.44 78 ILE A C 1
ATOM 597 O O . ILE A 1 78 ? -11.119 5.765 17.008 1.00 95.44 78 ILE A O 1
ATOM 601 N N . ASP A 1 79 ? -12.980 5.486 15.767 1.00 95.75 79 ASP A N 1
ATOM 602 C CA . ASP A 1 79 ? -13.544 6.819 15.990 1.00 95.75 79 ASP A CA 1
ATOM 603 C C . ASP A 1 79 ? -14.758 6.713 16.908 1.00 95.75 79 ASP A C 1
ATOM 605 O O . ASP A 1 79 ? -15.801 6.180 16.535 1.00 95.75 79 ASP A O 1
ATOM 609 N N . LEU A 1 80 ? -14.620 7.242 18.117 1.00 95.50 80 LEU A N 1
ATOM 610 C CA . LEU A 1 80 ? -15.656 7.230 19.141 1.00 95.50 80 LEU A CA 1
ATOM 611 C C . LEU A 1 80 ? -16.397 8.568 19.231 1.00 95.50 80 LEU A C 1
ATOM 613 O O . LEU A 1 80 ? -17.357 8.683 19.994 1.00 95.50 80 LEU A O 1
ATOM 617 N N . ARG A 1 81 ? -16.023 9.594 18.452 1.00 94.62 81 ARG A N 1
ATOM 618 C CA . ARG A 1 81 ? -16.562 10.965 18.589 1.00 94.62 81 ARG A CA 1
ATOM 619 C C . ARG A 1 81 ? -18.073 11.054 18.362 1.00 94.62 81 ARG A C 1
ATOM 621 O O . ARG A 1 81 ? -18.703 12.017 18.794 1.00 94.62 81 ARG A O 1
ATOM 628 N N . LYS A 1 82 ? -18.674 10.077 17.673 1.00 96.50 82 LYS A N 1
ATOM 629 C CA . LYS A 1 82 ? -20.128 10.007 17.428 1.00 96.50 82 LYS A CA 1
ATOM 630 C C . LYS A 1 82 ? -20.903 9.279 18.532 1.00 96.50 82 LYS A C 1
ATOM 632 O O . LYS A 1 82 ? -22.129 9.379 18.572 1.00 96.50 82 LYS A O 1
ATOM 637 N N . ASN A 1 83 ? -20.214 8.612 19.453 1.00 97.12 83 ASN A N 1
ATOM 638 C CA . ASN A 1 83 ? -20.790 7.760 20.490 1.00 97.12 83 ASN A CA 1
ATOM 639 C C . ASN A 1 83 ? -20.727 8.455 21.857 1.00 97.12 83 ASN A C 1
ATOM 641 O O . ASN A 1 83 ? -20.091 7.974 22.793 1.00 97.12 83 ASN A O 1
ATOM 645 N N . ALA A 1 84 ? -21.391 9.609 21.979 1.00 95.81 84 ALA A N 1
ATOM 646 C CA . ALA A 1 84 ? -21.374 10.423 23.200 1.00 95.81 84 ALA A CA 1
ATOM 647 C C . ALA A 1 84 ? -21.869 9.667 24.452 1.00 95.81 84 ALA A C 1
ATOM 649 O O . ALA A 1 84 ? -21.445 9.965 25.564 1.00 95.81 84 ALA A O 1
ATOM 650 N N . ALA A 1 85 ? -22.724 8.652 24.289 1.00 97.12 85 ALA A N 1
ATOM 651 C CA . ALA A 1 85 ? -23.175 7.804 25.393 1.00 97.12 85 ALA A CA 1
ATOM 652 C C . ALA A 1 85 ? -22.035 6.990 26.052 1.00 97.12 85 ALA A C 1
ATOM 654 O O . ALA A 1 85 ? -22.146 6.638 27.227 1.00 97.12 85 ALA A O 1
ATOM 655 N N . LEU A 1 86 ? -20.907 6.776 25.358 1.00 96.81 86 LEU A N 1
ATOM 656 C CA . LEU A 1 86 ? -19.717 6.120 25.912 1.00 96.81 86 LEU A CA 1
ATOM 657 C C . LEU A 1 86 ? -18.922 7.008 26.888 1.00 96.81 86 LEU A C 1
ATOM 659 O O . LEU A 1 86 ? -18.049 6.499 27.582 1.00 96.81 86 LEU A O 1
ATOM 663 N N . GLU A 1 87 ? -19.211 8.312 26.996 1.00 95.19 87 GLU A N 1
ATOM 664 C CA . GLU A 1 87 ? -18.522 9.215 27.939 1.00 95.19 87 GLU A CA 1
ATOM 665 C C . GLU A 1 87 ? -18.667 8.787 29.408 1.00 95.19 87 GLU A C 1
ATOM 667 O O . GLU A 1 87 ? -17.766 9.007 30.212 1.00 95.19 87 GLU A O 1
ATOM 672 N N . ASN A 1 88 ? -19.794 8.159 29.753 1.00 90.62 88 ASN A N 1
ATOM 673 C CA . ASN A 1 88 ? -20.073 7.643 31.099 1.00 90.62 88 ASN A CA 1
ATOM 674 C C . ASN A 1 88 ? -20.055 6.106 31.144 1.00 90.62 88 ASN A C 1
ATOM 676 O O . ASN A 1 88 ? -20.561 5.503 32.089 1.00 90.62 88 ASN A O 1
ATOM 680 N N . GLY A 1 89 ? -19.546 5.489 30.080 1.00 94.94 89 GLY A N 1
ATOM 681 C CA . GLY A 1 89 ? -19.663 4.071 29.800 1.00 94.94 89 GLY A CA 1
ATOM 682 C C . GLY A 1 89 ? -18.360 3.298 29.953 1.00 94.94 89 GLY A C 1
ATOM 683 O O . GLY A 1 89 ? -17.337 3.827 30.390 1.00 94.94 89 GLY A O 1
ATOM 684 N N . MET A 1 90 ? -18.406 2.028 29.554 1.00 97.12 90 MET A N 1
ATOM 685 C CA . MET A 1 90 ? -17.217 1.187 29.427 1.00 97.12 90 MET A CA 1
ATOM 686 C C . MET A 1 90 ? -16.737 1.173 27.976 1.00 97.12 90 MET A C 1
ATOM 688 O O . MET A 1 90 ? -17.530 0.961 27.059 1.00 97.12 90 MET A O 1
ATOM 692 N N . ILE A 1 91 ? -15.434 1.364 27.783 1.00 97.12 91 ILE A N 1
ATOM 693 C CA . ILE A 1 91 ? -14.766 1.278 26.485 1.00 97.12 91 ILE A CA 1
ATOM 694 C C . ILE A 1 91 ? -13.505 0.436 26.692 1.00 97.12 91 ILE A C 1
ATOM 696 O O . ILE A 1 91 ? -12.512 0.938 27.218 1.00 97.12 91 ILE A O 1
ATOM 700 N N . ASP A 1 92 ? -13.538 -0.835 26.304 1.00 96.88 92 ASP A N 1
ATOM 701 C CA . ASP A 1 92 ? -12.389 -1.734 26.421 1.00 96.88 92 ASP A CA 1
ATOM 702 C C . ASP A 1 92 ? -11.861 -2.123 25.037 1.00 96.88 92 ASP A C 1
ATOM 704 O O . ASP A 1 92 ? -12.520 -2.832 24.273 1.00 96.88 92 ASP A O 1
ATOM 708 N N . LEU A 1 93 ? -10.667 -1.620 24.718 1.00 94.75 93 LEU A N 1
ATOM 709 C CA . LEU A 1 93 ? -10.000 -1.784 23.422 1.00 94.75 93 LEU A CA 1
ATOM 710 C C . LEU A 1 93 ? -8.644 -2.486 23.560 1.00 94.75 93 LEU A C 1
ATOM 712 O O . LEU A 1 93 ? -7.845 -2.497 22.621 1.00 94.75 93 LEU A O 1
ATOM 716 N N . ARG A 1 94 ? -8.359 -3.061 24.732 1.00 93.81 94 ARG A N 1
ATOM 717 C CA . ARG A 1 94 ? -7.103 -3.757 25.021 1.00 93.81 94 ARG A CA 1
ATOM 718 C C . ARG A 1 94 ? -6.807 -4.845 23.989 1.00 93.81 94 ARG A C 1
ATOM 720 O O . ARG A 1 94 ? -7.708 -5.541 23.532 1.00 93.81 94 ARG A O 1
ATOM 727 N N . ASN A 1 95 ? -5.529 -5.058 23.685 1.00 91.62 95 ASN A N 1
ATOM 728 C CA . ASN A 1 95 ? -5.082 -6.079 22.727 1.00 91.62 95 ASN A CA 1
ATOM 729 C C . ASN A 1 95 ? -5.634 -5.877 21.306 1.00 91.62 95 ASN A C 1
ATOM 731 O O . ASN A 1 95 ? -6.155 -6.808 20.707 1.00 91.62 95 ASN A O 1
ATOM 735 N N . ASN A 1 96 ? -5.503 -4.657 20.789 1.00 92.56 96 ASN A N 1
ATOM 736 C CA . ASN A 1 96 ? -5.669 -4.326 19.374 1.00 92.56 96 ASN A CA 1
ATOM 737 C C . ASN A 1 96 ? -4.368 -3.725 18.826 1.00 92.56 96 ASN A C 1
ATOM 739 O O . ASN A 1 96 ? -3.491 -3.347 19.603 1.00 92.56 96 ASN A O 1
ATOM 743 N N . ALA A 1 97 ? -4.264 -3.596 17.505 1.00 92.12 97 ALA A N 1
ATOM 744 C CA . ALA A 1 97 ? -3.112 -3.022 16.810 1.00 92.12 97 ALA A CA 1
ATOM 745 C C . ALA A 1 97 ? -3.348 -1.545 16.428 1.00 92.12 97 ALA A C 1
ATOM 747 O O . ALA A 1 97 ? -3.149 -1.141 15.282 1.00 92.12 97 ALA A O 1
ATOM 748 N N . LEU A 1 98 ? -3.824 -0.742 17.387 1.00 93.69 98 LEU A N 1
ATOM 749 C CA . LEU A 1 98 ? -4.274 0.626 17.128 1.00 93.69 98 LEU A CA 1
ATOM 750 C C . LEU A 1 98 ? -3.100 1.544 16.747 1.00 93.69 98 LEU A C 1
ATOM 752 O O . LEU A 1 98 ? -2.137 1.712 17.497 1.00 93.69 98 LEU A O 1
ATOM 756 N N . LEU A 1 99 ? -3.230 2.204 15.601 1.00 94.88 99 LEU A N 1
ATOM 757 C CA . LEU A 1 99 ? -2.390 3.313 15.144 1.00 94.88 99 LEU A CA 1
ATOM 758 C C . LEU A 1 99 ? -2.810 4.636 15.804 1.00 94.88 99 LEU A C 1
ATOM 760 O O . LEU A 1 99 ? -2.003 5.539 16.002 1.00 94.88 99 LEU A O 1
ATOM 764 N N . GLY A 1 100 ? -4.079 4.741 16.194 1.00 93.88 100 GLY A N 1
ATOM 765 C CA . GLY A 1 100 ? -4.606 5.878 16.931 1.00 93.88 100 GLY A CA 1
ATOM 766 C C . GLY A 1 100 ? -6.097 5.750 17.211 1.00 93.88 100 GLY A C 1
ATOM 767 O O . GLY A 1 100 ? -6.743 4.782 16.806 1.00 93.88 100 GLY A O 1
ATOM 768 N N . ILE A 1 101 ? -6.630 6.712 17.961 1.00 93.19 101 ILE A N 1
ATOM 769 C CA . ILE A 1 101 ? -8.019 6.713 18.430 1.00 93.19 101 ILE A CA 1
ATOM 770 C C . ILE A 1 101 ? -8.535 8.146 18.429 1.00 93.19 101 ILE A C 1
ATOM 772 O O . ILE A 1 101 ? -7.892 9.042 18.973 1.00 93.19 101 ILE A O 1
ATOM 776 N N . GLU A 1 102 ? -9.726 8.355 17.883 1.00 93.88 102 GLU A N 1
ATOM 777 C CA . GLU A 1 102 ? -10.419 9.639 17.962 1.00 93.88 102 GLU A CA 1
ATOM 778 C C . GLU A 1 102 ? -11.504 9.583 19.043 1.00 93.88 102 GLU A C 1
ATOM 780 O O . GLU A 1 102 ? -12.428 8.774 18.966 1.00 93.88 102 GLU A O 1
ATOM 785 N N . THR A 1 103 ? -11.409 10.445 20.057 1.00 92.75 103 THR A N 1
ATOM 786 C CA . THR A 1 103 ? -12.339 10.477 21.200 1.00 92.75 103 THR A CA 1
ATOM 787 C C . THR A 1 103 ? -12.792 11.899 21.529 1.00 92.75 103 THR A C 1
ATOM 789 O O . THR A 1 103 ? -12.178 12.879 21.102 1.00 92.75 103 THR A O 1
ATOM 792 N N . THR A 1 104 ? -13.853 12.030 22.328 1.00 91.25 104 THR A N 1
ATOM 793 C CA . THR A 1 104 ? -14.127 13.264 23.086 1.00 91.25 104 THR A CA 1
ATOM 794 C C . THR A 1 104 ? -13.252 13.322 24.345 1.00 91.25 104 THR A C 1
ATOM 796 O O . THR A 1 104 ? -12.651 12.322 24.740 1.00 91.25 104 THR A O 1
ATOM 799 N N . GLU A 1 105 ? -13.180 14.482 25.006 1.00 86.75 105 GLU A N 1
ATOM 800 C CA . GLU A 1 105 ? -12.407 14.656 26.253 1.00 86.75 105 GLU A CA 1
ATOM 801 C C . GLU A 1 105 ? -12.919 13.801 27.423 1.00 86.75 105 GLU A C 1
ATOM 803 O O . GLU A 1 105 ? -12.201 13.545 28.384 1.00 86.75 105 GLU A O 1
ATOM 808 N N . LYS A 1 106 ? -14.183 13.377 27.380 1.00 91.38 106 LYS A N 1
ATOM 809 C CA . LYS A 1 106 ? -14.808 12.643 28.487 1.00 91.38 106 LYS A CA 1
ATOM 810 C C . LYS A 1 106 ? -14.747 11.131 28.313 1.00 91.38 106 LYS A C 1
ATOM 812 O O . LYS A 1 106 ? -14.902 10.415 29.299 1.00 91.38 106 LYS A O 1
ATOM 817 N N . GLN A 1 107 ? -14.531 10.648 27.092 1.00 92.94 107 GLN A N 1
ATOM 818 C CA . GLN A 1 107 ? -14.376 9.224 26.810 1.00 92.94 107 GLN A CA 1
ATOM 819 C C . GLN A 1 107 ? -13.048 8.716 27.373 1.00 92.94 107 GLN A C 1
ATOM 821 O O . GLN A 1 107 ? -12.002 9.323 27.164 1.00 92.94 107 GLN A O 1
ATOM 826 N N . LYS A 1 108 ? -13.100 7.587 28.086 1.00 91.62 108 LYS A N 1
ATOM 827 C CA . LYS A 1 108 ? -11.952 7.007 28.799 1.00 91.62 108 LYS A CA 1
ATOM 828 C C . LYS A 1 108 ? -11.700 5.575 28.326 1.00 91.62 108 LYS A C 1
ATOM 830 O O . LYS A 1 108 ? -12.066 4.637 29.036 1.00 91.62 108 LYS A O 1
ATOM 835 N N . PRO A 1 109 ? -11.133 5.386 27.123 1.00 93.06 109 PRO A N 1
ATOM 836 C CA . PRO A 1 109 ? -10.822 4.056 26.628 1.00 93.06 109 PRO A CA 1
ATOM 837 C C . PRO A 1 109 ? -9.771 3.379 27.507 1.00 93.06 109 PRO A C 1
ATOM 839 O O . PRO A 1 109 ? -8.749 3.967 27.863 1.00 93.06 109 PRO A O 1
ATOM 842 N N . ILE A 1 110 ? -10.020 2.118 27.843 1.00 92.56 110 ILE A N 1
ATOM 843 C CA . ILE A 1 110 ? -9.033 1.251 28.471 1.00 92.56 110 ILE A CA 1
ATOM 844 C C . ILE A 1 110 ? -8.159 0.683 27.355 1.00 92.56 110 ILE A C 1
ATOM 846 O O . ILE A 1 110 ? -8.624 -0.075 26.501 1.00 92.56 110 ILE A O 1
ATOM 850 N N . LEU A 1 111 ? -6.886 1.073 27.378 1.00 87.69 111 LEU A N 1
ATOM 851 C CA . LEU A 1 111 ? -5.852 0.666 26.427 1.00 87.69 111 LEU A CA 1
ATOM 852 C C . LEU A 1 111 ? -4.783 -0.182 27.138 1.00 87.69 111 LEU A C 1
ATOM 854 O O . LEU A 1 111 ? -4.661 -0.138 28.363 1.00 87.69 111 LEU A O 1
ATOM 858 N N . GLY A 1 112 ? -3.991 -0.942 26.378 1.00 74.75 112 GLY A N 1
ATOM 859 C CA . GLY A 1 112 ? -2.870 -1.745 26.897 1.00 74.75 112 GLY A CA 1
ATOM 860 C C . GLY A 1 112 ? -3.155 -3.246 27.060 1.00 74.75 112 GLY A C 1
ATOM 861 O O . GLY A 1 112 ? -4.224 -3.736 26.719 1.00 74.75 112 GLY A O 1
ATOM 862 N N . GLY A 1 113 ? -2.157 -4.014 27.503 1.00 61.56 113 GLY A N 1
ATOM 863 C CA . GLY A 1 113 ? -2.144 -5.490 27.535 1.00 61.56 113 GLY A CA 1
ATOM 864 C C . GLY A 1 113 ? -0.768 -6.022 27.104 1.00 61.56 113 GLY A C 1
ATOM 865 O O . GLY A 1 113 ? -0.039 -5.310 26.426 1.00 61.56 113 GLY A O 1
ATOM 866 N N . SER A 1 114 ? -0.348 -7.199 27.575 1.00 46.22 114 SER A N 1
ATOM 867 C CA . SER A 1 114 ? 1.057 -7.658 27.628 1.00 46.22 114 SER A CA 1
ATOM 868 C C . SER A 1 114 ? 1.838 -7.628 26.295 1.00 46.22 114 SER A C 1
ATOM 870 O O . SER A 1 114 ? 1.819 -8.568 25.506 1.00 46.22 114 SER A O 1
ATOM 872 N N . THR A 1 115 ? 2.548 -6.518 26.093 1.00 47.31 115 THR A N 1
ATOM 873 C CA . THR A 1 115 ? 3.982 -6.362 25.760 1.00 47.31 115 THR A CA 1
ATOM 874 C C . THR A 1 115 ? 4.616 -6.970 24.502 1.00 47.31 115 THR A C 1
ATOM 876 O O . THR A 1 115 ? 5.719 -6.535 24.202 1.00 47.31 115 THR A O 1
ATOM 879 N N . GLU A 1 116 ? 3.987 -7.844 23.708 1.00 42.72 116 GLU A N 1
ATOM 880 C CA . GLU A 1 116 ? 4.642 -8.360 22.473 1.00 42.72 116 GLU A CA 1
ATOM 881 C C . GLU A 1 116 ? 3.749 -8.462 21.216 1.00 42.72 116 GLU A C 1
ATOM 883 O O . GLU A 1 116 ? 4.273 -8.622 20.115 1.00 42.72 116 GLU A O 1
ATOM 888 N N . GLY A 1 117 ? 2.421 -8.304 21.330 1.00 48.81 117 GLY A N 1
ATOM 889 C CA . GLY A 1 117 ? 1.474 -8.627 20.242 1.00 48.81 117 GLY A CA 1
ATOM 890 C C . GLY A 1 117 ? 0.580 -7.497 19.712 1.00 48.81 117 GLY A C 1
ATOM 891 O O . GLY A 1 117 ? -0.338 -7.779 18.955 1.00 48.81 117 GLY A O 1
ATOM 892 N N . GLN A 1 118 ? 0.794 -6.239 20.110 1.00 72.06 118 GLN A N 1
ATOM 893 C CA . GLN A 1 118 ? -0.075 -5.098 19.742 1.00 72.06 118 GLN A CA 1
ATOM 894 C C . GLN A 1 118 ? 0.535 -4.188 18.660 1.00 72.06 118 GLN A C 1
ATOM 896 O O . GLN A 1 118 ? 0.206 -3.007 18.575 1.00 72.06 118 GLN A O 1
ATOM 901 N N . CYS A 1 119 ? 1.467 -4.710 17.861 1.00 86.62 119 CYS A N 1
ATOM 902 C CA . CYS A 1 119 ? 2.042 -3.948 16.757 1.00 86.62 119 CYS A CA 1
ATOM 903 C C . CYS A 1 119 ? 1.120 -4.020 15.541 1.00 86.62 119 CYS A C 1
ATOM 905 O O . CYS A 1 119 ? 0.569 -5.078 15.239 1.00 86.62 119 CYS A O 1
ATOM 907 N N . TYR A 1 120 ? 0.990 -2.914 14.816 1.00 92.56 120 TYR A N 1
ATOM 908 C CA . TYR A 1 120 ? 0.384 -2.953 13.492 1.00 92.56 120 TYR A CA 1
ATOM 909 C C . TYR A 1 120 ? 1.383 -3.546 12.498 1.00 92.56 120 TYR A C 1
ATOM 911 O O . TYR A 1 120 ? 2.484 -3.017 12.342 1.00 92.56 120 TYR A O 1
ATOM 919 N N . GLU A 1 121 ? 1.003 -4.629 11.824 1.00 91.75 121 GLU A N 1
ATOM 920 C CA . GLU A 1 121 ? 1.826 -5.289 10.809 1.00 91.75 121 GLU A CA 1
ATOM 921 C C . GLU A 1 121 ? 1.565 -4.669 9.430 1.00 91.75 121 GLU A C 1
ATOM 923 O O . GLU A 1 121 ? 0.512 -4.867 8.818 1.00 91.75 121 GLU A O 1
ATOM 928 N N . SER A 1 122 ? 2.536 -3.918 8.913 1.00 90.25 122 SER A N 1
ATOM 929 C CA . SER A 1 122 ? 2.517 -3.419 7.542 1.00 90.25 122 SER A CA 1
ATOM 930 C C . SER A 1 122 ? 3.129 -4.443 6.589 1.00 90.25 122 SER A C 1
ATOM 932 O O . SER A 1 122 ? 4.277 -4.859 6.738 1.00 90.25 122 SER A O 1
ATOM 934 N N . ASN A 1 123 ? 2.389 -4.784 5.534 1.00 83.75 123 ASN A N 1
ATOM 935 C CA . ASN A 1 123 ? 2.875 -5.642 4.447 1.00 83.75 123 ASN A CA 1
ATOM 936 C C . ASN A 1 123 ? 3.803 -4.922 3.453 1.00 83.75 123 ASN A C 1
ATOM 938 O O . ASN A 1 123 ? 4.258 -5.543 2.492 1.00 83.75 123 ASN A O 1
ATOM 942 N N . ASN A 1 124 ? 4.045 -3.630 3.666 1.00 80.38 124 ASN A N 1
ATOM 943 C CA . ASN A 1 124 ? 4.833 -2.759 2.803 1.00 80.38 124 ASN A CA 1
ATOM 944 C C . ASN A 1 124 ? 6.006 -2.167 3.602 1.00 80.38 124 ASN A C 1
ATOM 946 O O . ASN A 1 124 ? 5.957 -2.090 4.829 1.00 80.38 124 ASN A O 1
ATOM 950 N N . SER A 1 125 ? 7.020 -1.659 2.900 1.00 80.38 125 SER A N 1
ATOM 951 C CA . SER A 1 125 ? 8.158 -0.946 3.505 1.00 80.38 125 SER A CA 1
ATOM 952 C C . SER A 1 125 ? 7.839 0.482 3.979 1.00 80.38 125 SER A C 1
ATOM 954 O O . SER A 1 125 ? 8.707 1.150 4.529 1.00 80.38 125 SER A O 1
ATOM 956 N N . PHE A 1 126 ? 6.621 0.965 3.738 1.00 86.12 126 PHE A N 1
ATOM 957 C CA . PHE A 1 126 ? 6.056 2.218 4.245 1.00 86.12 126 PHE A CA 1
ATOM 958 C C . PHE A 1 126 ? 4.560 2.013 4.517 1.00 86.12 126 PHE A C 1
ATOM 960 O O . PHE A 1 126 ? 3.983 1.012 4.092 1.00 86.12 126 PHE A O 1
ATOM 967 N N . LEU A 1 127 ? 3.921 2.941 5.221 1.00 91.25 127 LEU A N 1
ATOM 968 C CA . LEU A 1 127 ? 2.494 2.879 5.526 1.00 91.25 127 LEU A CA 1
ATOM 969 C C . LEU A 1 127 ? 1.867 4.248 5.289 1.00 91.25 127 LEU A C 1
ATOM 971 O O . LEU A 1 127 ? 2.164 5.182 6.027 1.00 91.25 127 LEU A O 1
ATOM 975 N N . ASP A 1 128 ? 0.983 4.368 4.298 1.00 92.94 128 ASP A N 1
ATOM 976 C CA . ASP A 1 128 ? 0.015 5.465 4.317 1.00 92.94 128 ASP A CA 1
ATOM 977 C C . ASP A 1 128 ? -1.025 5.141 5.391 1.00 92.94 128 ASP A C 1
ATOM 979 O O . ASP A 1 128 ? -1.835 4.223 5.254 1.00 92.94 128 ASP A O 1
ATOM 983 N N . ILE A 1 129 ? -0.970 5.881 6.495 1.00 94.81 129 ILE A N 1
ATOM 984 C CA . ILE A 1 129 ? -1.828 5.653 7.655 1.00 94.81 129 ILE A CA 1
ATOM 985 C C . ILE A 1 129 ? -3.308 5.770 7.266 1.00 94.81 129 ILE A C 1
ATOM 987 O O . ILE A 1 129 ? -4.144 5.048 7.808 1.00 94.81 129 ILE A O 1
ATOM 991 N N . THR A 1 130 ? -3.650 6.618 6.293 1.00 91.50 130 THR A N 1
ATOM 992 C CA . THR A 1 130 ? -5.047 6.835 5.899 1.00 91.50 130 THR A CA 1
ATOM 993 C C . THR A 1 130 ? -5.653 5.687 5.093 1.00 91.50 130 THR A C 1
ATOM 995 O O . THR A 1 130 ? -6.876 5.568 5.056 1.00 91.50 130 THR A O 1
ATOM 998 N N . GLU A 1 131 ? -4.847 4.780 4.533 1.00 91.94 131 GLU A N 1
ATOM 999 C CA . GLU A 1 131 ? -5.364 3.562 3.885 1.00 91.94 131 GLU A CA 1
ATOM 1000 C C . GLU A 1 131 ? -6.003 2.596 4.892 1.00 91.94 131 GLU A C 1
ATOM 1002 O O . GLU A 1 131 ? -6.897 1.827 4.543 1.00 91.94 131 GLU A O 1
ATOM 1007 N N . VAL A 1 132 ? -5.546 2.637 6.145 1.00 92.75 132 VAL A N 1
ATOM 1008 C CA . VAL A 1 132 ? -5.912 1.671 7.194 1.00 92.75 132 VAL A CA 1
ATOM 1009 C C . VAL A 1 132 ? -6.604 2.343 8.381 1.00 92.75 132 VAL A C 1
ATOM 1011 O O . VAL A 1 132 ? -7.212 1.670 9.208 1.00 92.75 132 VAL A O 1
ATOM 1014 N N . ALA A 1 133 ? -6.530 3.672 8.458 1.00 93.44 133 ALA A N 1
ATOM 1015 C CA . ALA A 1 133 ? -7.136 4.524 9.472 1.00 93.44 133 ALA A CA 1
ATOM 1016 C C . ALA A 1 133 ? -7.587 5.862 8.835 1.00 93.44 133 ALA A C 1
ATOM 1018 O O . ALA A 1 133 ? -7.014 6.915 9.118 1.00 93.44 133 ALA A O 1
ATOM 1019 N N . PRO A 1 134 ? -8.611 5.857 7.959 1.00 89.31 134 PRO A N 1
ATOM 1020 C CA . PRO A 1 134 ? -8.933 6.993 7.083 1.00 89.31 134 PRO A CA 1
ATOM 1021 C C . PRO A 1 134 ? -9.342 8.281 7.806 1.00 89.31 134 PRO A C 1
ATOM 1023 O O . PRO A 1 134 ? -9.185 9.367 7.257 1.00 89.31 134 PRO A O 1
ATOM 1026 N N . ASN A 1 135 ? -9.854 8.179 9.034 1.00 89.88 135 ASN A N 1
ATOM 1027 C CA . ASN A 1 135 ? -10.300 9.329 9.828 1.00 89.88 135 ASN A CA 1
ATOM 1028 C C . ASN A 1 135 ? -9.315 9.715 10.940 1.00 89.88 135 ASN A C 1
ATOM 1030 O O . ASN A 1 135 ? -9.669 10.520 11.807 1.00 89.88 135 ASN A O 1
ATOM 1034 N N . LEU A 1 136 ? -8.113 9.131 10.946 1.00 93.19 136 LEU A N 1
ATOM 1035 C CA . LEU A 1 136 ? -7.096 9.451 11.934 1.00 93.19 136 LEU A CA 1
ATOM 1036 C C . LEU A 1 136 ? -6.462 10.810 11.633 1.00 93.19 136 LEU A C 1
ATOM 1038 O O . LEU A 1 136 ? -5.924 11.031 10.550 1.00 93.19 136 LEU A O 1
ATOM 1042 N N . ASP A 1 137 ? -6.458 11.703 12.621 1.00 94.00 137 ASP A N 1
ATOM 1043 C CA . ASP A 1 137 ? -5.710 12.954 12.531 1.00 94.00 137 ASP A CA 1
ATOM 1044 C C . ASP A 1 137 ? -4.210 12.708 12.769 1.00 94.00 137 ASP A C 1
ATOM 1046 O O . ASP A 1 137 ? -3.749 12.627 13.911 1.00 94.00 137 ASP A O 1
ATOM 1050 N N . THR A 1 138 ? -3.441 12.588 11.685 1.00 94.94 138 THR A N 1
ATOM 1051 C CA . THR A 1 138 ? -1.993 12.327 11.721 1.00 94.94 138 THR A CA 1
ATOM 1052 C C . THR A 1 138 ? -1.187 13.472 12.338 1.00 94.94 138 THR A C 1
ATOM 1054 O O . THR A 1 138 ? -0.061 13.247 12.779 1.00 94.94 138 THR A O 1
ATOM 1057 N N . SER A 1 139 ? -1.758 14.676 12.478 1.00 94.62 139 SER A N 1
ATOM 1058 C CA . SER A 1 139 ? -1.082 15.804 13.136 1.00 94.62 139 SER A CA 1
ATOM 1059 C C . SER A 1 139 ? -0.890 15.607 14.646 1.00 94.62 139 SER A C 1
ATOM 1061 O O . SER A 1 139 ? -0.046 16.266 15.253 1.00 94.62 139 SER A O 1
ATOM 1063 N N . LYS A 1 140 ? -1.626 14.665 15.253 1.00 94.81 140 LYS A N 1
ATOM 1064 C CA . LYS A 1 140 ? -1.500 14.292 16.672 1.00 94.81 140 LYS A CA 1
ATOM 1065 C C . LYS A 1 140 ? -0.398 13.260 16.938 1.00 94.81 140 LYS A C 1
ATOM 1067 O O . LYS A 1 140 ? -0.177 12.889 18.096 1.00 94.81 140 LYS A O 1
ATOM 1072 N N . ILE A 1 141 ? 0.280 12.784 15.890 1.00 96.44 141 ILE A N 1
ATOM 1073 C CA . ILE A 1 141 ? 1.430 11.884 15.996 1.00 96.44 141 ILE A CA 1
ATOM 1074 C C . ILE A 1 141 ? 2.663 12.682 16.425 1.00 96.44 141 ILE A C 1
ATOM 1076 O O . ILE A 1 141 ? 2.983 13.734 15.876 1.00 96.44 141 ILE A O 1
ATOM 1080 N N . SER A 1 142 ? 3.389 12.162 17.408 1.00 96.56 142 SER A N 1
ATOM 1081 C CA . SER A 1 142 ? 4.598 12.776 17.950 1.00 96.56 142 SER A CA 1
ATOM 1082 C C . SER A 1 142 ? 5.595 11.719 18.427 1.00 96.56 142 SER A C 1
ATOM 1084 O O . SER A 1 142 ? 5.293 10.527 18.474 1.00 96.56 142 SER A O 1
ATOM 1086 N N . ASN A 1 143 ? 6.807 12.152 18.788 1.00 96.12 143 ASN A N 1
ATOM 1087 C CA . ASN A 1 143 ? 7.835 11.292 19.385 1.00 96.12 143 ASN A CA 1
ATOM 1088 C C . ASN A 1 143 ? 8.175 10.032 18.566 1.00 96.12 143 ASN A C 1
ATOM 1090 O O . ASN A 1 143 ? 8.482 8.988 19.140 1.00 96.12 143 ASN A O 1
ATOM 1094 N N . ILE A 1 144 ? 8.164 10.152 17.235 1.00 96.56 144 ILE A N 1
ATOM 1095 C CA . ILE A 1 144 ? 8.503 9.065 16.311 1.00 96.56 144 ILE A CA 1
ATOM 1096 C C . ILE A 1 144 ? 9.954 8.604 16.543 1.00 96.56 144 ILE A C 1
ATOM 1098 O O . ILE A 1 144 ? 10.872 9.421 16.667 1.00 96.56 144 ILE A O 1
ATOM 1102 N N . LYS A 1 145 ? 10.162 7.287 16.608 1.00 95.19 145 LYS A N 1
ATOM 1103 C CA . LYS A 1 145 ? 11.456 6.604 16.731 1.00 95.19 145 LYS A CA 1
ATOM 1104 C C . LYS A 1 145 ? 11.643 5.646 15.563 1.00 95.19 145 LYS A C 1
ATOM 1106 O O . LYS A 1 145 ? 10.703 4.955 15.188 1.00 95.19 145 LYS A O 1
ATOM 1111 N N . ASN A 1 146 ? 12.865 5.586 15.031 1.00 92.75 146 ASN A N 1
ATOM 1112 C CA . ASN A 1 146 ? 13.258 4.725 13.907 1.00 92.75 146 ASN A CA 1
ATOM 1113 C C . ASN A 1 146 ? 12.455 4.941 12.611 1.00 92.75 146 ASN A C 1
ATOM 1115 O O . ASN A 1 146 ? 12.475 4.091 11.727 1.00 92.75 146 ASN A O 1
ATOM 1119 N N . GLY A 1 147 ? 11.780 6.081 12.469 1.00 92.56 147 GLY A N 1
ATOM 1120 C CA . GLY A 1 147 ? 10.990 6.414 11.292 1.00 92.56 147 GLY A CA 1
ATOM 1121 C C . GLY A 1 147 ? 10.754 7.912 11.154 1.00 92.56 147 GLY A C 1
ATOM 1122 O O . GLY A 1 147 ? 11.125 8.700 12.027 1.00 92.56 147 GLY A O 1
ATOM 1123 N N . SER A 1 148 ? 10.114 8.292 10.058 1.00 92.62 148 SER A N 1
ATOM 1124 C CA . SER A 1 148 ? 9.628 9.640 9.774 1.00 92.62 148 SER A CA 1
ATOM 1125 C C . SER A 1 148 ? 8.175 9.583 9.300 1.00 92.62 148 SER A C 1
ATOM 1127 O O . SER A 1 148 ? 7.716 8.560 8.794 1.00 92.62 148 SER A O 1
ATOM 1129 N N . LEU A 1 149 ? 7.446 10.684 9.484 1.00 94.38 149 LEU A N 1
ATOM 1130 C CA . LEU A 1 149 ? 6.093 10.870 8.964 1.00 94.38 149 LEU A CA 1
ATOM 1131 C C . LEU A 1 149 ? 6.098 12.083 8.032 1.00 94.38 149 LEU A C 1
ATOM 1133 O O . LEU A 1 149 ? 6.427 13.189 8.464 1.00 94.38 149 LEU A O 1
ATOM 1137 N N . GLN A 1 150 ? 5.729 11.881 6.768 1.00 92.00 150 GLN A N 1
ATOM 1138 C CA . GLN A 1 150 ? 5.541 12.953 5.791 1.00 92.00 150 GLN A CA 1
ATOM 1139 C C . GLN A 1 150 ? 4.108 12.905 5.256 1.00 92.00 150 GLN A C 1
ATOM 1141 O O . GLN A 1 150 ? 3.713 11.951 4.590 1.00 92.00 150 GLN A O 1
ATOM 1146 N N . GLY A 1 151 ? 3.310 13.933 5.559 1.00 91.88 151 GLY A N 1
ATOM 1147 C CA . GLY A 1 151 ? 1.869 13.888 5.303 1.00 91.88 151 GLY A CA 1
ATOM 1148 C C . GLY A 1 151 ? 1.227 12.750 6.099 1.00 91.88 151 GLY A C 1
ATOM 1149 O O . GLY A 1 151 ? 1.223 12.789 7.326 1.00 91.88 151 GLY A O 1
ATOM 1150 N N . ASN A 1 152 ? 0.739 11.726 5.398 1.00 94.00 152 ASN A N 1
ATOM 1151 C CA . ASN A 1 152 ? 0.135 10.535 6.003 1.00 94.00 152 ASN A CA 1
ATOM 1152 C C . ASN A 1 152 ? 1.048 9.304 5.957 1.00 94.00 152 ASN A C 1
ATOM 1154 O O . ASN A 1 152 ? 0.683 8.252 6.478 1.00 94.00 152 ASN A O 1
ATOM 1158 N N . THR A 1 153 ? 2.217 9.414 5.323 1.00 93.19 153 THR A N 1
ATOM 1159 C CA . THR A 1 153 ? 3.088 8.273 5.049 1.00 93.19 153 THR A CA 1
ATOM 1160 C C . THR A 1 153 ? 4.145 8.135 6.138 1.00 93.19 153 THR A C 1
ATOM 1162 O O . THR A 1 153 ? 5.012 8.998 6.290 1.00 93.19 153 THR A O 1
ATOM 1165 N N . LEU A 1 154 ? 4.053 7.046 6.901 1.00 93.81 154 LEU A N 1
ATOM 1166 C CA . LEU A 1 154 ? 5.026 6.624 7.899 1.00 93.81 154 LEU A CA 1
ATOM 1167 C C . LEU A 1 154 ? 6.066 5.707 7.245 1.00 93.81 154 LEU A C 1
ATOM 1169 O O . LEU A 1 154 ? 5.717 4.655 6.701 1.00 93.81 154 LEU A O 1
ATOM 1173 N N . THR A 1 155 ? 7.339 6.081 7.343 1.00 88.69 155 THR A N 1
ATOM 1174 C CA . THR A 1 155 ? 8.449 5.371 6.696 1.00 88.69 155 THR A CA 1
ATOM 1175 C C . THR A 1 155 ? 9.543 5.034 7.712 1.00 88.69 155 THR A C 1
ATOM 1177 O O . THR A 1 155 ? 9.987 5.926 8.439 1.00 88.69 155 THR A O 1
ATOM 1180 N N . PRO A 1 156 ? 10.028 3.781 7.779 1.00 88.62 156 PRO A N 1
ATOM 1181 C CA . PRO A 1 156 ? 11.176 3.422 8.605 1.00 88.62 156 PRO A CA 1
ATOM 1182 C C . PRO A 1 156 ? 12.488 4.041 8.110 1.00 88.62 156 PRO A C 1
ATOM 1184 O O . PRO A 1 156 ? 12.773 4.088 6.911 1.00 88.62 156 PRO A O 1
ATOM 1187 N N . ILE A 1 157 ? 13.339 4.456 9.045 1.00 83.44 157 ILE A N 1
ATOM 1188 C CA . ILE A 1 157 ? 14.719 4.874 8.770 1.00 83.44 157 ILE A CA 1
ATOM 1189 C C . ILE A 1 157 ? 15.593 3.618 8.646 1.00 83.44 157 ILE A C 1
ATOM 1191 O O . ILE A 1 157 ? 15.425 2.673 9.406 1.00 83.44 157 ILE A O 1
ATOM 1195 N N . ASP A 1 158 ? 16.520 3.605 7.685 1.00 73.56 158 ASP A N 1
ATOM 1196 C CA . ASP A 1 158 ? 17.555 2.566 7.510 1.00 73.56 158 ASP A CA 1
ATOM 1197 C C . ASP A 1 158 ? 17.073 1.105 7.601 1.00 73.56 158 ASP A C 1
ATOM 1199 O O . ASP A 1 158 ? 17.742 0.254 8.180 1.00 73.56 158 ASP A O 1
ATOM 1203 N N . TYR A 1 159 ? 15.919 0.797 6.995 1.00 68.50 159 TYR A N 1
ATOM 1204 C CA . TYR A 1 159 ? 15.302 -0.542 7.023 1.00 68.50 159 TYR A CA 1
ATOM 1205 C C . TYR A 1 159 ? 14.949 -1.043 8.431 1.00 68.50 159 TYR A C 1
ATOM 1207 O O . TYR A 1 159 ? 14.823 -2.256 8.644 1.00 68.50 159 TYR A O 1
ATOM 1215 N N . ALA A 1 160 ? 14.772 -0.125 9.388 1.00 75.25 160 ALA A N 1
ATOM 1216 C CA . ALA A 1 160 ? 14.262 -0.462 10.702 1.00 75.25 160 ALA A CA 1
ATOM 1217 C C . ALA A 1 160 ? 12.972 -1.273 10.558 1.00 75.25 160 ALA A C 1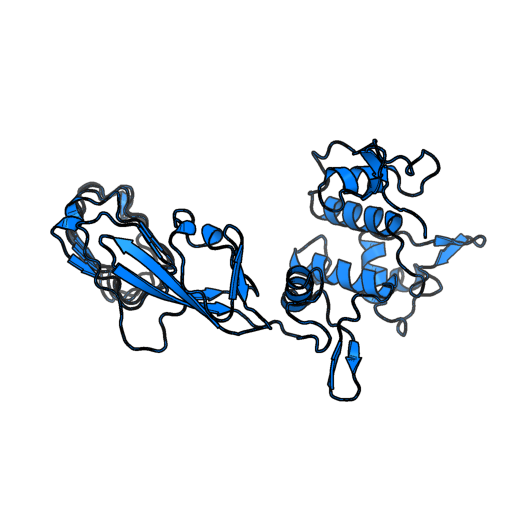
ATOM 1219 O O . ALA A 1 160 ? 12.043 -0.898 9.845 1.00 75.25 160 ALA A O 1
ATOM 1220 N N . HIS A 1 161 ? 12.935 -2.409 11.243 1.00 82.25 161 HIS A N 1
ATOM 1221 C CA . HIS A 1 161 ? 11.778 -3.294 11.223 1.00 82.25 161 HIS A CA 1
ATOM 1222 C C . HIS A 1 161 ? 10.568 -2.676 11.915 1.00 82.25 161 HIS A C 1
ATOM 1224 O O . HIS A 1 161 ? 9.445 -3.087 11.658 1.00 82.25 161 HIS A O 1
ATOM 1230 N N . GLU A 1 162 ? 10.795 -1.727 12.822 1.00 91.31 162 GLU A N 1
ATOM 1231 C CA . GLU A 1 162 ? 9.763 -1.167 13.678 1.00 91.31 162 GLU A CA 1
ATOM 1232 C C . GLU A 1 162 ? 9.920 0.345 13.792 1.00 91.31 162 GLU A C 1
ATOM 1234 O O . GLU A 1 162 ? 11.013 0.851 14.062 1.00 91.31 162 GLU A O 1
ATOM 1239 N N . VAL A 1 163 ? 8.802 1.051 13.637 1.00 93.88 163 VAL A N 1
ATOM 1240 C CA . VAL A 1 163 ? 8.662 2.476 13.937 1.00 93.88 163 VAL A CA 1
ATOM 1241 C C . VAL A 1 163 ? 7.703 2.599 15.103 1.00 93.88 163 VAL A C 1
ATOM 1243 O O . VAL A 1 163 ? 6.576 2.116 15.024 1.00 93.88 163 VAL A O 1
ATOM 1246 N N . SER A 1 164 ? 8.124 3.260 16.177 1.00 94.56 164 SER A N 1
ATOM 1247 C CA . SER A 1 164 ? 7.235 3.561 17.301 1.00 94.56 164 SER A CA 1
ATOM 1248 C C . SER A 1 164 ? 6.972 5.052 17.406 1.00 94.56 164 SER A C 1
ATOM 1250 O O . SER A 1 164 ? 7.822 5.871 17.057 1.00 94.56 164 SER A O 1
ATOM 1252 N N . TYR A 1 165 ? 5.779 5.417 17.860 1.00 95.50 165 TYR A N 1
ATOM 1253 C CA . TYR A 1 165 ? 5.389 6.805 18.067 1.00 95.50 165 TYR A CA 1
ATOM 1254 C C . TYR A 1 165 ? 4.338 6.928 19.168 1.00 95.50 165 TYR A C 1
ATOM 1256 O O . TYR A 1 165 ? 3.802 5.942 19.680 1.00 95.50 165 TYR A O 1
ATOM 1264 N N . GLN A 1 166 ? 4.070 8.171 19.557 1.00 95.00 166 GLN A N 1
ATOM 1265 C CA . GLN A 1 166 ? 2.990 8.521 20.464 1.00 95.00 166 GLN A CA 1
ATOM 1266 C C . GLN A 1 166 ? 1.879 9.218 19.689 1.00 95.00 166 GLN A C 1
ATOM 1268 O O . GLN A 1 166 ? 2.143 10.101 18.874 1.00 95.00 166 GLN A O 1
ATOM 1273 N N . TYR A 1 167 ? 0.638 8.852 19.977 1.00 94.19 167 TYR A N 1
ATOM 1274 C CA . TYR A 1 167 ? -0.551 9.493 19.438 1.00 94.19 167 TYR A CA 1
ATOM 1275 C C . TYR A 1 167 ? -1.319 10.170 20.570 1.00 94.19 167 TYR A C 1
ATOM 1277 O O . TYR A 1 167 ? -1.716 9.506 21.531 1.00 94.19 167 TYR A O 1
ATOM 1285 N N . SER A 1 168 ? -1.529 11.483 20.477 1.00 93.31 168 SER A N 1
ATOM 1286 C CA . SER A 1 168 ? -2.337 12.192 21.469 1.00 93.31 168 SER A CA 1
ATOM 1287 C C . SER A 1 168 ? -3.827 11.992 21.206 1.00 93.31 168 SER A C 1
ATOM 1289 O O . SER A 1 168 ? -4.344 12.357 20.154 1.00 93.31 168 SER A O 1
ATOM 1291 N N . TYR A 1 169 ? -4.523 11.441 22.196 1.00 89.00 169 TYR A N 1
ATOM 1292 C CA . TYR A 1 169 ? -5.980 11.344 22.239 1.00 89.00 169 TYR A CA 1
ATOM 1293 C C . TYR A 1 169 ? -6.451 11.962 23.560 1.00 89.00 169 TYR A C 1
ATOM 1295 O O . TYR A 1 169 ? -5.699 11.910 24.521 1.00 89.00 169 TYR A O 1
ATOM 1303 N N . GLY A 1 170 ? -7.634 12.591 23.579 1.00 78.06 170 GLY A N 1
ATOM 1304 C CA . GLY A 1 170 ? -8.350 13.159 24.742 1.00 78.06 170 GLY A CA 1
ATOM 1305 C C . GLY A 1 170 ? -7.566 13.552 26.016 1.00 78.06 170 GLY A C 1
ATOM 1306 O O . GLY A 1 170 ? -6.906 12.744 26.657 1.00 78.06 170 GLY A O 1
ATOM 1307 N N . SER A 1 171 ? -7.730 14.790 26.497 1.00 71.62 171 SER A N 1
ATOM 1308 C CA . SER A 1 171 ? -7.299 15.191 27.858 1.00 71.62 171 SER A CA 1
ATOM 1309 C C . SER A 1 171 ? -5.816 14.934 28.194 1.00 71.62 171 SER A C 1
ATOM 1311 O O . SER A 1 171 ? -5.471 14.642 29.339 1.00 71.62 171 SER A O 1
ATOM 1313 N N . GLY A 1 172 ? -4.928 15.061 27.203 1.00 77.81 172 GLY A N 1
ATOM 1314 C CA . GLY A 1 172 ? -3.482 14.892 27.384 1.00 77.81 172 GLY A CA 1
ATOM 1315 C C . GLY A 1 172 ? -3.024 13.438 27.510 1.00 77.81 172 GLY A C 1
ATOM 1316 O O . GLY A 1 172 ? -1.880 13.198 27.898 1.00 77.81 172 GLY A O 1
ATOM 1317 N N . GLN A 1 173 ? -3.888 12.468 27.197 1.00 86.31 173 GLN A N 1
ATOM 1318 C CA . GLN A 1 173 ? -3.502 11.065 27.148 1.00 86.31 173 GLN A CA 1
ATOM 1319 C C . GLN A 1 173 ? -2.709 10.756 25.872 1.00 86.31 173 GLN A C 1
ATOM 1321 O O . GLN A 1 173 ? -2.799 11.440 24.846 1.00 86.31 173 GLN A O 1
ATOM 1326 N N . LEU A 1 174 ? -1.881 9.719 25.966 1.00 89.69 174 LEU A N 1
ATOM 1327 C CA . LEU A 1 174 ? -1.002 9.273 24.896 1.00 89.69 174 LEU A CA 1
ATOM 1328 C C . LEU A 1 174 ? -1.197 7.780 24.671 1.00 89.69 174 LEU A C 1
ATOM 1330 O O . LEU A 1 174 ? -1.165 6.986 25.613 1.00 89.69 174 LEU A O 1
ATOM 1334 N N . LEU A 1 175 ? -1.405 7.401 23.415 1.00 91.31 175 LEU A N 1
ATOM 1335 C CA . LEU A 1 175 ? -1.310 6.022 22.966 1.00 91.31 175 LEU A CA 1
ATOM 1336 C C . LEU A 1 175 ? 0.119 5.815 22.478 1.00 91.31 175 LEU A C 1
ATOM 1338 O O . LEU A 1 175 ? 0.602 6.565 21.635 1.00 91.31 175 LEU A O 1
ATOM 1342 N N . HIS A 1 176 ? 0.784 4.795 23.004 1.00 92.00 176 HIS A N 1
ATOM 1343 C CA . HIS A 1 176 ? 2.070 4.345 22.493 1.00 92.00 176 HIS A CA 1
ATOM 1344 C C . HIS A 1 176 ? 1.805 3.227 21.499 1.00 92.00 176 HIS A C 1
ATOM 1346 O O . HIS A 1 176 ? 1.152 2.246 21.848 1.00 92.00 176 HIS A O 1
ATOM 1352 N N . THR A 1 177 ? 2.296 3.384 20.277 1.00 90.62 177 THR A N 1
ATOM 1353 C CA . THR A 1 177 ? 2.070 2.412 19.212 1.00 90.62 177 THR A CA 1
ATOM 1354 C C . THR A 1 177 ? 3.366 2.102 18.485 1.00 90.62 177 THR A C 1
ATOM 1356 O O . THR A 1 177 ? 4.286 2.925 18.431 1.00 90.62 177 THR A O 1
ATOM 1359 N N . THR A 1 178 ? 3.423 0.890 17.947 1.00 93.19 178 THR A N 1
ATOM 1360 C CA . THR A 1 178 ? 4.531 0.381 17.150 1.00 93.19 178 THR A CA 1
ATOM 1361 C C . THR A 1 178 ? 3.960 -0.191 15.865 1.00 93.19 178 THR A C 1
ATOM 1363 O O . THR A 1 178 ? 3.032 -1.000 15.879 1.00 93.19 178 THR A O 1
ATOM 1366 N N . VAL A 1 179 ? 4.535 0.225 14.747 1.00 93.94 179 VAL A N 1
ATOM 1367 C CA . VAL A 1 179 ? 4.270 -0.327 13.426 1.00 93.94 179 VAL A CA 1
ATOM 1368 C C . VAL A 1 179 ? 5.463 -1.177 13.046 1.00 93.94 179 VAL A C 1
ATOM 1370 O O . VAL A 1 179 ? 6.584 -0.669 12.984 1.00 93.94 179 VAL A O 1
ATOM 1373 N N . ARG A 1 180 ? 5.222 -2.459 12.794 1.00 92.06 180 ARG A N 1
ATOM 1374 C CA . ARG A 1 180 ? 6.220 -3.367 12.250 1.00 92.06 180 ARG A CA 1
ATOM 1375 C C . ARG A 1 180 ? 6.068 -3.405 10.739 1.00 92.06 180 ARG A C 1
ATOM 1377 O O . ARG A 1 180 ? 4.970 -3.570 10.218 1.00 92.06 180 ARG A O 1
ATOM 1384 N N . PHE A 1 181 ? 7.167 -3.208 10.034 1.00 87.88 181 PHE A N 1
ATOM 1385 C CA . PHE A 1 181 ? 7.199 -3.191 8.583 1.00 87.88 181 PHE A CA 1
ATOM 1386 C C . PHE A 1 181 ? 7.789 -4.492 8.080 1.00 87.88 181 PHE A C 1
ATOM 1388 O O . PHE A 1 181 ? 8.795 -4.993 8.595 1.00 87.88 181 PHE A O 1
ATOM 1395 N N . ARG A 1 182 ? 7.184 -5.017 7.018 1.00 81.75 182 ARG A N 1
ATOM 1396 C CA . ARG A 1 182 ? 7.793 -6.081 6.240 1.00 81.75 182 ARG A CA 1
ATOM 1397 C C . ARG A 1 182 ? 9.159 -5.615 5.747 1.00 81.75 182 ARG A C 1
ATOM 1399 O O . ARG A 1 182 ? 9.287 -4.555 5.134 1.00 81.75 182 ARG A O 1
ATOM 1406 N N . GLN A 1 183 ? 10.177 -6.434 5.984 1.00 73.19 183 GLN A N 1
ATOM 1407 C CA . GLN A 1 183 ? 11.471 -6.182 5.379 1.00 73.19 183 GLN A CA 1
ATOM 1408 C C . GLN A 1 183 ? 11.488 -6.585 3.911 1.00 73.19 183 GLN A C 1
ATOM 1410 O O . GLN A 1 183 ? 10.976 -7.657 3.562 1.00 73.19 183 GLN A O 1
ATOM 1415 N N . PRO A 1 184 ? 12.118 -5.765 3.056 1.00 70.12 184 PRO A N 1
ATOM 1416 C CA . PRO A 1 184 ? 12.298 -6.126 1.667 1.00 70.12 184 PRO A CA 1
ATOM 1417 C C . PRO A 1 184 ? 13.151 -7.392 1.576 1.00 70.12 184 PRO A C 1
ATOM 1419 O O . PRO A 1 184 ? 14.035 -7.637 2.396 1.00 70.12 184 PRO A O 1
ATOM 1422 N N . SER A 1 185 ? 12.924 -8.191 0.534 1.00 71.31 185 SER A N 1
ATOM 1423 C CA . SER A 1 185 ? 13.711 -9.407 0.290 1.00 71.31 185 SER A CA 1
ATOM 1424 C C . SER A 1 185 ? 15.196 -9.136 0.025 1.00 71.31 185 SER A C 1
ATOM 1426 O O . SER A 1 185 ? 16.004 -10.060 0.079 1.00 71.31 185 SER A O 1
ATOM 1428 N N . VAL A 1 186 ? 15.548 -7.889 -0.300 1.00 81.62 186 VAL A N 1
ATOM 1429 C CA . VAL A 1 186 ? 16.917 -7.425 -0.532 1.00 81.62 186 VAL A CA 1
ATOM 1430 C C . VAL A 1 186 ? 17.079 -6.038 0.091 1.00 81.62 186 VAL A C 1
ATOM 1432 O O . VAL A 1 186 ? 16.202 -5.189 -0.049 1.00 81.62 186 VAL A O 1
ATOM 1435 N N . SER A 1 187 ? 18.221 -5.799 0.733 1.00 86.75 187 SER A N 1
ATOM 1436 C CA . SER A 1 187 ? 18.687 -4.474 1.153 1.00 86.75 187 SER A CA 1
ATOM 1437 C C . SER A 1 187 ? 19.985 -4.133 0.426 1.00 86.75 187 SER A C 1
ATOM 1439 O O . SER A 1 187 ? 20.814 -5.019 0.201 1.00 86.75 187 SER A O 1
ATOM 1441 N N . PHE A 1 188 ? 20.187 -2.859 0.100 1.00 91.88 188 PHE A N 1
ATOM 1442 C CA . PHE A 1 188 ? 21.377 -2.410 -0.620 1.00 91.88 188 PHE A CA 1
ATOM 1443 C C . PHE A 1 188 ? 22.361 -1.691 0.305 1.00 91.88 188 PHE A C 1
ATOM 1445 O O . PHE A 1 188 ? 21.976 -0.739 0.982 1.00 91.88 188 PHE A O 1
ATOM 1452 N N . VAL A 1 189 ? 23.623 -2.127 0.327 1.00 92.12 189 VAL A N 1
ATOM 1453 C CA . VAL A 1 189 ? 24.651 -1.593 1.247 1.00 92.12 189 VAL A CA 1
ATOM 1454 C C . VAL A 1 189 ? 25.139 -0.188 0.879 1.00 92.12 189 VAL A C 1
ATOM 1456 O O . VAL A 1 189 ? 25.705 0.506 1.715 1.00 92.12 189 VAL A O 1
ATOM 1459 N N . ASP A 1 190 ? 24.901 0.250 -0.356 1.00 93.81 190 ASP A N 1
ATOM 1460 C CA . ASP A 1 190 ? 25.187 1.594 -0.873 1.00 93.81 190 ASP A CA 1
ATOM 1461 C C . ASP A 1 190 ? 23.966 2.537 -0.805 1.00 93.81 190 ASP A C 1
ATOM 1463 O O . ASP A 1 190 ? 23.992 3.636 -1.364 1.00 93.81 190 ASP A O 1
ATOM 1467 N N . VAL A 1 191 ? 22.892 2.130 -0.116 1.00 89.81 191 VAL A N 1
ATOM 1468 C CA . VAL A 1 191 ? 21.669 2.922 0.073 1.00 89.81 191 VAL A CA 1
ATOM 1469 C C . VAL A 1 191 ? 21.472 3.233 1.554 1.00 89.81 191 VAL A C 1
ATOM 1471 O O . VAL A 1 191 ? 21.322 2.336 2.380 1.00 89.81 191 VAL A O 1
ATOM 1474 N N . SER A 1 192 ? 21.414 4.522 1.881 1.00 84.88 192 SER A N 1
ATOM 1475 C CA . SER A 1 192 ? 21.190 5.044 3.236 1.00 84.88 192 SER A CA 1
ATOM 1476 C C . SER A 1 192 ? 20.031 6.043 3.246 1.00 84.88 192 SER A C 1
ATOM 1478 O O . SER A 1 192 ? 19.552 6.440 2.184 1.00 84.88 192 SER A O 1
ATOM 1480 N N . ALA A 1 193 ? 19.614 6.518 4.424 1.00 78.12 193 ALA A N 1
ATOM 1481 C CA . ALA A 1 193 ? 18.631 7.601 4.545 1.00 78.12 193 ALA A CA 1
ATOM 1482 C C . ALA A 1 193 ? 18.995 8.902 3.788 1.00 78.12 193 ALA A C 1
ATOM 1484 O O . ALA A 1 193 ? 18.118 9.727 3.554 1.00 78.12 193 ALA A O 1
ATOM 1485 N N . LEU A 1 194 ? 20.262 9.097 3.395 1.00 85.19 194 LEU A N 1
ATOM 1486 C CA . LEU A 1 194 ? 20.714 10.262 2.620 1.00 85.19 194 LEU A CA 1
ATOM 1487 C C . LEU A 1 194 ? 20.683 10.041 1.100 1.00 85.19 194 LEU A C 1
ATOM 1489 O O . LEU A 1 194 ? 20.930 10.978 0.339 1.00 85.19 194 LEU A O 1
ATOM 1493 N N . THR A 1 195 ? 20.422 8.816 0.639 1.00 88.38 195 THR A N 1
ATOM 1494 C CA . THR A 1 195 ? 20.377 8.506 -0.790 1.00 88.38 195 THR A CA 1
ATOM 1495 C C . THR A 1 195 ? 19.162 9.199 -1.428 1.00 88.38 195 THR A C 1
ATOM 1497 O O . THR A 1 195 ? 18.043 9.035 -0.938 1.00 88.38 195 THR A O 1
ATOM 1500 N N . PRO A 1 196 ? 19.329 9.965 -2.525 1.00 87.94 196 PRO A N 1
ATOM 1501 C CA . PRO A 1 196 ? 18.194 10.524 -3.253 1.00 87.94 196 PRO A CA 1
ATOM 1502 C C . PRO A 1 196 ? 17.212 9.426 -3.662 1.00 87.94 196 PRO A C 1
ATOM 1504 O O . PRO A 1 196 ? 17.639 8.361 -4.107 1.00 87.94 196 PRO A O 1
ATOM 1507 N N . HIS A 1 197 ? 15.910 9.690 -3.530 1.00 87.81 197 HIS A N 1
ATOM 1508 C CA . HIS A 1 197 ? 14.858 8.721 -3.862 1.00 87.81 197 HIS A CA 1
ATOM 1509 C C . HIS A 1 197 ? 14.937 7.410 -3.058 1.00 87.81 197 HIS A C 1
ATOM 1511 O O . HIS A 1 197 ? 14.503 6.363 -3.534 1.00 87.81 197 HIS A O 1
ATOM 1517 N N . VAL A 1 198 ? 15.491 7.438 -1.836 1.00 82.75 198 VAL A N 1
ATOM 1518 C CA . VAL A 1 198 ? 15.634 6.238 -0.989 1.00 82.75 198 VAL A CA 1
ATOM 1519 C C . VAL A 1 198 ? 14.318 5.476 -0.810 1.00 82.75 198 VAL A C 1
ATOM 1521 O O . VAL A 1 198 ? 14.324 4.246 -0.851 1.00 82.75 198 VAL A O 1
ATOM 1524 N N . ASP A 1 199 ? 13.191 6.174 -0.682 1.00 78.69 199 ASP A N 1
ATOM 1525 C CA . ASP A 1 199 ? 11.883 5.538 -0.510 1.00 78.69 199 ASP A CA 1
ATOM 1526 C C . ASP A 1 199 ? 11.440 4.788 -1.774 1.00 78.69 199 ASP A C 1
ATOM 1528 O O . ASP A 1 199 ? 10.984 3.646 -1.686 1.00 78.69 199 ASP A O 1
ATOM 1532 N N . ASP A 1 200 ? 11.679 5.364 -2.956 1.00 86.88 200 ASP A N 1
ATOM 1533 C CA . ASP A 1 200 ? 11.421 4.712 -4.245 1.00 86.88 200 ASP A CA 1
ATOM 1534 C C . ASP A 1 200 ? 12.315 3.472 -4.428 1.00 86.88 200 ASP A C 1
ATOM 1536 O O . ASP A 1 200 ? 11.860 2.417 -4.874 1.00 86.88 200 ASP A O 1
ATOM 1540 N N . ILE A 1 201 ? 13.591 3.566 -4.035 1.00 90.06 201 ILE A N 1
ATOM 1541 C CA . ILE A 1 201 ? 14.554 2.456 -4.099 1.00 90.06 201 ILE A CA 1
ATOM 1542 C C . ILE A 1 201 ? 14.118 1.306 -3.185 1.00 90.06 201 ILE A C 1
ATOM 1544 O O . ILE A 1 201 ? 14.135 0.140 -3.592 1.00 90.06 201 ILE A O 1
ATOM 1548 N N . ARG A 1 202 ? 13.701 1.625 -1.955 1.00 83.25 202 ARG A N 1
ATOM 1549 C CA . ARG A 1 202 ? 13.189 0.644 -0.991 1.00 83.25 202 ARG A CA 1
ATOM 1550 C C . ARG A 1 202 ? 11.913 -0.014 -1.495 1.00 83.25 202 ARG A C 1
ATOM 1552 O O . ARG A 1 202 ? 11.803 -1.235 -1.415 1.00 83.25 202 ARG A O 1
ATOM 1559 N N . TRP A 1 203 ? 11.001 0.759 -2.083 1.00 85.31 203 TRP A N 1
ATOM 1560 C CA . TRP A 1 203 ? 9.793 0.217 -2.700 1.00 85.31 203 TRP A CA 1
ATOM 1561 C C . TRP A 1 203 ? 10.119 -0.734 -3.861 1.00 85.31 203 TRP A C 1
ATOM 1563 O O . TRP A 1 203 ? 9.550 -1.823 -3.938 1.00 85.31 203 TRP A O 1
ATOM 1573 N N . LEU A 1 204 ? 11.081 -0.388 -4.728 1.00 91.19 204 LEU A N 1
ATOM 1574 C CA . LEU A 1 204 ? 11.533 -1.282 -5.802 1.00 91.19 204 LEU A CA 1
ATOM 1575 C C . LEU A 1 204 ? 12.075 -2.611 -5.257 1.00 91.19 204 LEU A C 1
ATOM 1577 O O . LEU A 1 204 ? 11.826 -3.653 -5.868 1.00 91.19 204 LEU A O 1
ATOM 1581 N N . ALA A 1 205 ? 12.804 -2.587 -4.137 1.00 89.94 205 ALA A N 1
ATOM 1582 C CA . ALA A 1 205 ? 13.335 -3.786 -3.489 1.00 89.94 205 ALA A CA 1
ATOM 1583 C C . ALA A 1 205 ? 12.238 -4.630 -2.817 1.00 89.94 205 ALA A C 1
ATOM 1585 O O . ALA A 1 205 ? 12.204 -5.847 -2.996 1.00 89.94 205 ALA A O 1
ATOM 1586 N N . ASP A 1 206 ? 11.311 -3.994 -2.094 1.00 83.25 206 ASP A N 1
ATOM 1587 C CA . ASP A 1 206 ? 10.174 -4.647 -1.425 1.00 83.25 206 ASP A CA 1
ATOM 1588 C C . ASP A 1 206 ? 9.248 -5.354 -2.423 1.00 83.25 206 ASP A C 1
ATOM 1590 O O . ASP A 1 206 ? 8.820 -6.493 -2.225 1.00 83.25 206 ASP A O 1
ATOM 1594 N N . ARG A 1 207 ? 9.013 -4.716 -3.573 1.00 86.31 207 ARG A N 1
ATOM 1595 C CA . ARG A 1 207 ? 8.241 -5.293 -4.679 1.00 86.31 207 ARG A CA 1
ATOM 1596 C C . ARG A 1 207 ? 9.031 -6.303 -5.512 1.00 86.31 207 ARG A C 1
ATOM 1598 O O . ARG A 1 207 ? 8.478 -6.856 -6.462 1.00 86.31 207 ARG A O 1
ATOM 1605 N N . GLY A 1 208 ? 10.310 -6.533 -5.206 1.00 90.19 208 GLY A N 1
ATOM 1606 C CA . GLY A 1 208 ? 11.185 -7.425 -5.968 1.00 90.19 208 GLY A CA 1
ATOM 1607 C C . GLY A 1 208 ? 11.403 -6.981 -7.419 1.00 90.19 208 GLY A C 1
ATOM 1608 O O . GLY A 1 208 ? 11.735 -7.804 -8.270 1.00 90.19 208 GLY A O 1
ATOM 1609 N N . ILE A 1 209 ? 11.185 -5.697 -7.721 1.00 94.44 209 ILE A N 1
ATOM 1610 C CA . ILE A 1 209 ? 11.386 -5.112 -9.052 1.00 94.44 209 ILE A CA 1
ATOM 1611 C C . ILE A 1 209 ? 12.885 -4.926 -9.282 1.00 94.44 209 ILE A C 1
ATOM 1613 O O . ILE A 1 209 ? 13.422 -5.434 -10.270 1.00 94.44 209 ILE A O 1
ATOM 1617 N N . SER A 1 210 ? 13.569 -4.279 -8.334 1.00 93.88 210 SER A N 1
ATOM 1618 C CA . SER A 1 210 ? 15.030 -4.224 -8.304 1.00 93.88 210 SER A CA 1
ATOM 1619 C C . SER A 1 210 ? 15.579 -5.282 -7.357 1.00 93.88 210 SER A C 1
ATOM 1621 O O . SER A 1 210 ? 15.133 -5.416 -6.222 1.00 93.88 210 SER A O 1
ATOM 1623 N N . THR A 1 211 ? 16.575 -6.022 -7.833 1.00 91.81 211 THR A N 1
ATOM 1624 C CA . THR A 1 211 ? 17.309 -7.027 -7.048 1.00 91.81 211 THR A CA 1
ATOM 1625 C C . THR A 1 211 ? 18.750 -6.601 -6.772 1.00 91.81 211 THR A C 1
ATOM 1627 O O . THR A 1 211 ? 19.469 -7.320 -6.088 1.00 91.81 211 THR A O 1
ATOM 1630 N N . GLY A 1 212 ? 19.165 -5.446 -7.304 1.00 93.25 212 GLY A N 1
ATOM 1631 C CA . GLY A 1 212 ? 20.535 -4.944 -7.233 1.00 93.25 212 GLY A CA 1
ATOM 1632 C C . GLY A 1 212 ? 21.577 -5.872 -7.855 1.00 93.25 212 GLY A C 1
ATOM 1633 O O . GLY A 1 212 ? 21.268 -6.837 -8.560 1.00 93.25 212 GLY A O 1
ATOM 1634 N N . TRP A 1 213 ? 22.830 -5.540 -7.576 1.00 92.81 213 TRP A N 1
ATOM 1635 C CA . TRP A 1 213 ? 24.015 -6.286 -7.965 1.00 92.81 213 TRP A CA 1
ATOM 1636 C C . TRP A 1 213 ? 24.526 -7.072 -6.776 1.00 92.81 213 TRP A C 1
ATOM 1638 O O .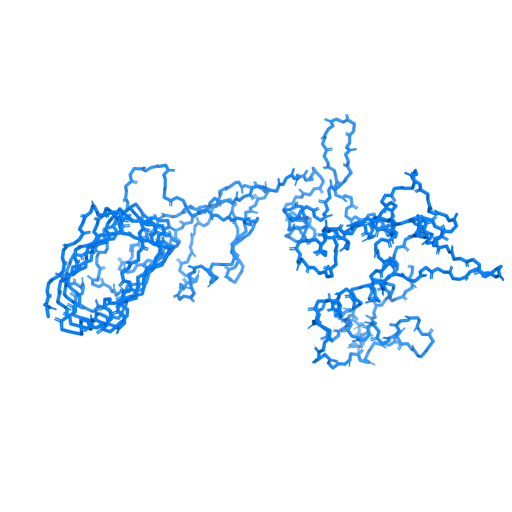 TRP A 1 213 ? 24.842 -6.486 -5.745 1.00 92.81 213 TRP A O 1
ATOM 1648 N N . LYS A 1 214 ? 24.628 -8.392 -6.928 1.00 94.00 214 LYS A N 1
ATOM 1649 C CA . LYS A 1 214 ? 25.213 -9.241 -5.896 1.00 94.00 214 LYS A CA 1
ATOM 1650 C C . LYS A 1 214 ? 26.732 -9.113 -5.925 1.00 94.00 214 LYS A C 1
ATOM 1652 O O . LYS A 1 214 ? 27.355 -9.396 -6.948 1.00 94.00 214 LYS A O 1
ATOM 1657 N N . GLU A 1 215 ? 27.303 -8.708 -4.804 1.00 94.94 215 GLU A N 1
ATOM 1658 C CA . GLU A 1 215 ? 28.743 -8.583 -4.623 1.00 94.94 215 GLU A CA 1
ATOM 1659 C C . GLU A 1 215 ? 29.362 -9.925 -4.199 1.00 94.94 215 GLU A C 1
ATOM 1661 O O . GLU A 1 215 ? 28.671 -10.869 -3.800 1.00 94.94 215 GLU A O 1
ATOM 1666 N N . ALA A 1 216 ? 30.690 -10.026 -4.297 1.00 95.12 216 ALA A N 1
ATOM 1667 C CA . ALA A 1 216 ? 31.422 -11.259 -3.996 1.00 95.12 216 ALA A CA 1
ATOM 1668 C C . ALA A 1 216 ? 31.283 -11.711 -2.528 1.00 95.12 216 ALA A C 1
ATOM 1670 O O . ALA A 1 216 ? 31.358 -12.906 -2.246 1.00 95.12 216 ALA A O 1
ATOM 1671 N N . ASP A 1 217 ? 31.053 -10.772 -1.609 1.00 93.50 217 ASP A N 1
ATOM 1672 C CA . ASP A 1 217 ? 30.819 -11.027 -0.182 1.00 93.50 217 ASP A CA 1
ATOM 1673 C C . ASP A 1 217 ? 29.367 -11.436 0.139 1.00 93.50 217 ASP A C 1
ATOM 1675 O O . ASP A 1 217 ? 29.028 -11.699 1.291 1.00 93.50 217 ASP A O 1
ATOM 1679 N N . GLY A 1 218 ? 28.506 -11.518 -0.879 1.00 91.88 218 GLY A N 1
ATOM 1680 C CA . GLY A 1 218 ? 27.094 -11.856 -0.745 1.00 91.88 218 GLY A CA 1
ATOM 1681 C C . GLY A 1 218 ? 26.180 -10.667 -0.448 1.00 91.88 218 GLY A C 1
ATOM 1682 O O . GLY A 1 218 ? 24.961 -10.850 -0.490 1.00 91.88 218 GLY A O 1
ATOM 1683 N N . SER A 1 219 ? 26.729 -9.471 -0.207 1.00 92.00 219 SER A N 1
ATOM 1684 C CA . SER A 1 219 ? 25.950 -8.236 -0.106 1.00 92.00 219 SER A CA 1
ATOM 1685 C C . SER A 1 219 ? 25.355 -7.838 -1.462 1.00 92.00 219 SER A C 1
ATOM 1687 O O . SER A 1 219 ? 25.644 -8.441 -2.499 1.00 92.00 219 SER A O 1
ATOM 1689 N N . SER A 1 220 ? 24.451 -6.859 -1.463 1.00 94.69 220 SER A N 1
ATOM 1690 C CA . SER A 1 220 ? 23.862 -6.320 -2.691 1.00 94.69 220 SER A CA 1
ATOM 1691 C C . SER A 1 220 ? 24.036 -4.808 -2.758 1.00 94.69 220 SER A C 1
ATOM 1693 O O . SER A 1 220 ? 23.868 -4.133 -1.746 1.00 94.69 220 SER A O 1
ATOM 1695 N N . THR A 1 221 ? 24.332 -4.270 -3.940 1.00 95.94 221 THR A N 1
ATOM 1696 C CA . THR A 1 221 ? 24.395 -2.822 -4.206 1.00 95.94 221 THR A CA 1
ATOM 1697 C C . THR A 1 221 ? 23.315 -2.394 -5.201 1.00 95.94 221 THR A C 1
ATOM 1699 O O . THR A 1 221 ? 22.947 -3.147 -6.105 1.00 95.94 221 THR A O 1
ATOM 1702 N N . PHE A 1 222 ? 22.774 -1.187 -5.043 1.00 95.50 222 PHE A N 1
ATOM 1703 C CA . PHE A 1 222 ? 21.780 -0.604 -5.943 1.00 95.50 222 PHE A CA 1
ATOM 1704 C C . PHE A 1 222 ? 22.430 0.073 -7.152 1.00 95.50 222 PHE A C 1
ATOM 1706 O O . PHE A 1 222 ? 21.897 -0.002 -8.257 1.00 95.50 222 PHE A O 1
ATOM 1713 N N . ARG A 1 223 ? 23.593 0.711 -6.955 1.00 95.12 223 ARG A N 1
ATOM 1714 C CA . ARG A 1 223 ? 24.359 1.444 -7.976 1.00 95.12 223 ARG A CA 1
ATOM 1715 C C . ARG A 1 223 ? 23.552 2.555 -8.653 1.00 95.12 223 ARG A C 1
ATOM 1717 O O . ARG A 1 223 ? 23.610 2.715 -9.869 1.00 95.12 223 ARG A O 1
ATOM 1724 N N . GLY A 1 224 ? 22.846 3.366 -7.861 1.00 91.69 224 GLY A N 1
ATOM 1725 C CA . GLY A 1 224 ? 21.844 4.337 -8.340 1.00 91.69 224 GLY A CA 1
ATOM 1726 C C . GLY A 1 224 ? 22.327 5.425 -9.312 1.00 91.69 224 GLY A C 1
ATOM 1727 O O . GLY A 1 224 ? 21.503 6.061 -9.957 1.00 91.69 224 GLY A O 1
ATOM 1728 N N . MET A 1 225 ? 23.640 5.625 -9.451 1.00 90.44 225 MET A N 1
ATOM 1729 C CA . MET A 1 225 ? 24.231 6.566 -10.415 1.00 90.44 225 MET A CA 1
ATOM 1730 C C . MET A 1 225 ? 24.707 5.895 -11.716 1.00 90.44 225 MET A C 1
ATOM 1732 O O . MET A 1 225 ? 25.217 6.575 -12.605 1.00 90.44 225 MET A O 1
ATOM 1736 N N . SER A 1 226 ? 24.588 4.570 -11.835 1.00 92.25 226 SER A N 1
ATOM 1737 C CA . SER A 1 226 ? 24.983 3.835 -13.042 1.00 92.25 226 SER A CA 1
ATOM 1738 C C . SER A 1 226 ? 23.877 3.895 -14.100 1.00 92.25 226 SER A C 1
ATOM 1740 O O . SER A 1 226 ? 22.704 3.744 -13.752 1.00 92.25 226 SER A O 1
ATOM 1742 N N . PRO A 1 227 ? 24.211 4.059 -15.394 1.00 92.56 227 PRO A N 1
ATOM 1743 C CA . PRO A 1 227 ? 23.221 3.958 -16.457 1.00 92.56 227 PRO A CA 1
ATOM 1744 C C . PRO A 1 227 ? 22.520 2.598 -16.442 1.00 92.56 227 PRO A C 1
ATOM 1746 O O . PRO A 1 227 ? 23.175 1.559 -16.352 1.00 92.56 227 PRO A O 1
ATOM 1749 N N . VAL A 1 228 ? 21.195 2.600 -16.582 1.00 93.81 228 VAL A N 1
ATOM 1750 C CA . VAL A 1 228 ? 20.418 1.363 -16.713 1.00 93.81 228 VAL A CA 1
ATOM 1751 C C . VAL A 1 228 ? 20.411 0.938 -18.178 1.00 93.81 228 VAL A C 1
ATOM 1753 O O . VAL A 1 228 ? 19.999 1.703 -19.054 1.00 93.81 228 VAL A O 1
ATOM 1756 N N . VAL A 1 229 ? 20.865 -0.282 -18.456 1.00 95.50 229 VAL A N 1
ATOM 1757 C CA . VAL A 1 229 ? 20.840 -0.855 -19.808 1.00 95.50 229 VAL A CA 1
ATOM 1758 C C . VAL A 1 229 ? 19.472 -1.466 -20.130 1.00 95.50 229 VAL A C 1
ATOM 1760 O O . VAL A 1 229 ? 18.680 -1.794 -19.243 1.00 95.50 229 VAL A O 1
ATOM 1763 N N . ARG A 1 230 ? 19.155 -1.613 -21.420 1.00 96.31 230 ARG A N 1
ATOM 1764 C CA . ARG A 1 230 ? 17.811 -2.008 -21.884 1.00 96.31 230 ARG A CA 1
ATOM 1765 C C . ARG A 1 230 ? 17.358 -3.379 -21.408 1.00 96.31 230 ARG A C 1
ATOM 1767 O O . ARG A 1 230 ? 16.166 -3.555 -21.162 1.00 96.31 230 ARG A O 1
ATOM 1774 N N . GLN A 1 231 ? 18.266 -4.341 -21.279 1.00 96.38 231 GLN A N 1
ATOM 1775 C CA . GLN A 1 231 ? 17.913 -5.678 -20.789 1.00 96.38 231 GLN A CA 1
ATOM 1776 C C . GLN A 1 231 ? 17.536 -5.676 -19.301 1.00 96.38 231 GLN A C 1
ATOM 1778 O O . GLN A 1 231 ? 16.569 -6.332 -18.920 1.00 96.38 231 GLN A O 1
ATOM 1783 N N . ASP A 1 232 ? 18.212 -4.868 -18.484 1.00 95.81 232 ASP A N 1
ATOM 1784 C CA . ASP A 1 232 ? 17.882 -4.720 -17.063 1.00 95.81 232 ASP A CA 1
ATOM 1785 C C . ASP A 1 232 ? 16.522 -4.028 -16.915 1.00 95.81 232 ASP A C 1
ATOM 1787 O O . ASP A 1 232 ? 15.663 -4.456 -16.144 1.00 95.81 232 ASP A O 1
ATOM 1791 N N . MET A 1 233 ? 16.267 -3.012 -17.747 1.00 97.06 233 MET A N 1
ATOM 1792 C CA . MET A 1 233 ? 14.964 -2.353 -17.790 1.00 97.06 233 MET A CA 1
ATOM 1793 C C . MET A 1 233 ? 13.838 -3.296 -18.239 1.00 97.06 233 MET A C 1
ATOM 1795 O O . MET A 1 233 ? 12.725 -3.216 -17.717 1.00 97.06 233 MET A O 1
ATOM 1799 N N . ALA A 1 234 ? 14.107 -4.225 -19.163 1.00 97.94 234 ALA A N 1
ATOM 1800 C CA . ALA A 1 234 ? 13.139 -5.257 -19.533 1.00 97.94 234 ALA A CA 1
ATOM 1801 C C . ALA A 1 234 ? 12.760 -6.130 -18.326 1.00 97.94 234 ALA A C 1
ATOM 1803 O O . ALA A 1 234 ? 11.574 -6.395 -18.105 1.00 97.94 234 ALA A O 1
ATOM 1804 N N . ALA A 1 235 ? 13.744 -6.504 -17.502 1.00 97.50 235 ALA A N 1
ATOM 1805 C CA . ALA A 1 235 ? 13.506 -7.237 -16.264 1.00 97.50 235 ALA A CA 1
ATOM 1806 C C . ALA A 1 235 ? 12.637 -6.436 -15.284 1.00 97.50 235 ALA A C 1
ATOM 1808 O O . ALA A 1 235 ? 11.657 -6.971 -14.760 1.00 97.50 235 ALA A O 1
ATOM 1809 N N . PHE A 1 236 ? 12.941 -5.150 -15.070 1.00 97.56 236 PHE A N 1
ATOM 1810 C CA . PHE A 1 236 ? 12.158 -4.282 -14.180 1.00 97.56 236 PHE A CA 1
ATOM 1811 C C . PHE A 1 236 ? 10.701 -4.170 -14.641 1.00 97.56 236 PHE A C 1
ATOM 1813 O O . PHE A 1 236 ? 9.780 -4.395 -13.854 1.00 97.56 236 PHE A O 1
ATOM 1820 N N . LEU A 1 237 ? 10.481 -3.912 -15.933 1.00 98.19 237 LEU A N 1
ATOM 1821 C CA . LEU A 1 237 ? 9.143 -3.765 -16.505 1.00 98.19 237 LEU A CA 1
ATOM 1822 C C . LEU A 1 237 ? 8.327 -5.061 -16.431 1.00 98.19 237 LEU A C 1
ATOM 1824 O O . LEU A 1 237 ? 7.144 -5.008 -16.090 1.00 98.19 237 LEU A O 1
ATOM 1828 N N . ARG A 1 238 ? 8.927 -6.233 -16.692 1.00 98.25 238 ARG A N 1
ATOM 1829 C CA . ARG A 1 238 ? 8.205 -7.510 -16.555 1.00 98.25 238 ARG A CA 1
ATOM 1830 C C . ARG A 1 238 ? 7.920 -7.865 -15.100 1.00 98.25 238 ARG A C 1
ATOM 1832 O O . ARG A 1 238 ? 6.847 -8.398 -14.822 1.00 98.25 238 ARG A O 1
ATOM 1839 N N . ARG A 1 239 ? 8.835 -7.586 -14.166 1.00 97.81 239 ARG A N 1
ATOM 1840 C CA . ARG A 1 239 ? 8.595 -7.789 -12.723 1.00 97.81 239 ARG A CA 1
ATOM 1841 C C . ARG A 1 239 ? 7.436 -6.923 -12.240 1.00 97.81 239 ARG A C 1
ATOM 1843 O O . ARG A 1 239 ? 6.525 -7.442 -11.603 1.00 97.81 239 ARG A O 1
ATOM 1850 N N . GLU A 1 240 ? 7.397 -5.657 -12.643 1.00 96.81 240 GLU A N 1
ATOM 1851 C CA . GLU A 1 240 ? 6.276 -4.776 -12.310 1.00 96.81 240 GLU A CA 1
ATOM 1852 C C . GLU A 1 240 ? 4.961 -5.233 -12.963 1.00 96.81 240 GLU A C 1
ATOM 1854 O O . GLU A 1 240 ? 3.914 -5.287 -12.312 1.00 96.81 240 GLU A O 1
ATOM 1859 N N . ALA A 1 241 ? 5.006 -5.663 -14.228 1.00 98.06 241 ALA A N 1
ATOM 1860 C CA . ALA A 1 241 ? 3.845 -6.241 -14.900 1.00 98.06 241 ALA A CA 1
ATOM 1861 C C . ALA A 1 241 ? 3.323 -7.492 -14.177 1.00 98.06 241 ALA A C 1
ATOM 1863 O O . ALA A 1 241 ? 2.113 -7.650 -14.007 1.00 98.06 241 ALA A O 1
ATOM 1864 N N . LYS A 1 242 ? 4.220 -8.356 -13.680 1.00 97.25 242 LYS A N 1
ATOM 1865 C CA . LYS A 1 242 ? 3.854 -9.492 -12.825 1.00 97.25 242 LYS A CA 1
ATOM 1866 C C . LYS A 1 242 ? 3.222 -9.012 -11.524 1.00 97.25 242 LYS A C 1
ATOM 1868 O O . LYS A 1 242 ? 2.184 -9.548 -11.149 1.00 97.25 242 LYS A O 1
ATOM 1873 N N . ASN A 1 243 ? 3.771 -8.011 -10.846 1.00 93.69 243 ASN A N 1
ATOM 1874 C CA . ASN A 1 243 ? 3.209 -7.509 -9.588 1.00 93.69 243 ASN A CA 1
ATOM 1875 C C . ASN A 1 243 ? 1.783 -6.979 -9.758 1.00 93.69 243 ASN A C 1
ATOM 1877 O O . ASN A 1 243 ? 0.916 -7.281 -8.940 1.00 93.69 243 ASN A O 1
ATOM 1881 N N . ARG A 1 244 ? 1.516 -6.286 -10.869 1.00 94.38 244 ARG A N 1
ATOM 1882 C CA . ARG A 1 244 ? 0.209 -5.688 -11.179 1.00 94.38 244 ARG A CA 1
ATOM 1883 C C . ARG A 1 244 ? -0.734 -6.565 -11.998 1.00 94.38 244 ARG A C 1
ATOM 1885 O O . ARG A 1 244 ? -1.828 -6.116 -12.322 1.00 94.38 244 ARG A O 1
ATOM 1892 N N . ASN A 1 245 ? -0.327 -7.790 -12.334 1.00 95.88 245 ASN A N 1
ATOM 1893 C CA . ASN A 1 245 ? -1.089 -8.690 -13.202 1.00 95.88 245 ASN A CA 1
ATOM 1894 C C . ASN A 1 245 ? -1.453 -8.049 -14.562 1.00 95.88 245 ASN A C 1
ATOM 1896 O O . ASN A 1 245 ? -2.592 -8.121 -15.019 1.00 95.88 245 ASN A O 1
ATOM 1900 N N . ILE A 1 246 ? -0.482 -7.377 -15.185 1.00 97.50 246 ILE A N 1
ATOM 1901 C CA . ILE A 1 246 ? -0.638 -6.733 -16.493 1.00 97.50 246 ILE A CA 1
ATOM 1902 C C . ILE A 1 246 ? -0.367 -7.759 -17.598 1.00 97.50 246 ILE A C 1
ATOM 1904 O O . ILE A 1 246 ? 0.683 -8.407 -17.612 1.00 97.50 246 ILE A O 1
ATOM 1908 N N . ALA A 1 247 ? -1.302 -7.854 -18.550 1.00 95.75 247 ALA A N 1
ATOM 1909 C CA . ALA A 1 247 ? -1.292 -8.844 -19.628 1.00 95.75 247 ALA A CA 1
ATOM 1910 C C . ALA A 1 247 ? -1.069 -10.275 -19.087 1.00 95.75 247 ALA A C 1
ATOM 1912 O O . ALA A 1 247 ? -1.680 -10.669 -18.098 1.00 95.75 247 ALA A O 1
ATOM 1913 N N . ASP A 1 248 ? -0.208 -11.061 -19.727 1.00 96.94 248 ASP A N 1
ATOM 1914 C CA . ASP A 1 248 ? 0.115 -12.447 -19.375 1.00 96.94 248 ASP A CA 1
ATOM 1915 C C . ASP A 1 248 ? 1.500 -12.591 -18.715 1.00 96.94 248 ASP A C 1
ATOM 1917 O O . ASP A 1 248 ? 2.064 -13.682 -18.671 1.00 96.94 248 ASP A O 1
ATOM 1921 N N . ALA A 1 249 ? 2.056 -11.512 -18.145 1.00 97.75 249 ALA A N 1
ATOM 1922 C CA . ALA A 1 249 ? 3.433 -11.462 -17.635 1.00 97.75 249 ALA A CA 1
ATOM 1923 C C . ALA A 1 249 ? 3.814 -12.603 -16.675 1.00 97.75 249 ALA A C 1
ATOM 1925 O O . ALA A 1 249 ? 4.973 -13.029 -16.649 1.00 97.75 249 ALA A O 1
ATOM 1926 N N . ARG A 1 250 ? 2.855 -13.080 -15.865 1.00 96.81 250 ARG A N 1
ATOM 1927 C CA . ARG A 1 250 ? 3.050 -14.159 -14.878 1.00 96.81 250 ARG A CA 1
ATOM 1928 C C . ARG A 1 250 ? 3.118 -15.548 -15.502 1.00 96.81 250 ARG A C 1
ATOM 1930 O O . ARG A 1 250 ? 3.833 -16.393 -14.976 1.00 96.81 250 ARG A O 1
ATOM 1937 N N . THR A 1 251 ? 2.361 -15.785 -16.566 1.00 97.44 251 THR A N 1
ATOM 1938 C CA . THR A 1 251 ? 2.112 -17.127 -17.112 1.00 97.44 251 THR A CA 1
ATOM 1939 C C . THR A 1 251 ? 2.766 -17.348 -18.470 1.00 97.44 251 THR A C 1
ATOM 1941 O O . THR A 1 251 ? 2.955 -18.496 -18.869 1.00 97.44 251 THR A O 1
ATOM 1944 N N . TRP A 1 252 ? 3.135 -16.274 -19.169 1.00 98.06 252 TRP A N 1
ATOM 1945 C CA . TRP A 1 252 ? 3.730 -16.338 -20.495 1.00 98.06 252 TRP A CA 1
ATOM 1946 C C . TRP A 1 252 ? 5.121 -16.978 -20.489 1.00 98.06 252 TRP A C 1
ATOM 1948 O O . TRP A 1 252 ? 5.973 -16.651 -19.654 1.00 98.06 252 TRP A O 1
ATOM 1958 N N . GLN A 1 253 ? 5.350 -17.841 -21.480 1.00 96.88 253 GLN A N 1
ATOM 1959 C CA . GLN A 1 253 ? 6.619 -18.509 -21.762 1.00 96.88 253 GLN A CA 1
ATOM 1960 C C . GLN A 1 253 ? 6.961 -18.361 -23.254 1.00 96.88 253 GLN A C 1
ATOM 1962 O O . GLN A 1 253 ? 6.049 -18.418 -24.084 1.00 96.88 253 GLN A O 1
ATOM 1967 N N . PRO A 1 254 ? 8.247 -18.211 -23.617 1.00 97.50 254 PRO A N 1
ATOM 1968 C CA . PRO A 1 254 ? 8.649 -17.972 -24.999 1.00 97.50 254 PRO A CA 1
ATOM 1969 C C . PRO A 1 254 ? 8.472 -19.211 -25.885 1.00 97.50 254 PRO A C 1
ATOM 1971 O O . PRO A 1 254 ? 8.960 -20.303 -25.580 1.00 97.50 254 PRO A O 1
ATOM 1974 N N . SER A 1 255 ? 7.849 -19.018 -27.044 1.00 97.81 255 SER A N 1
ATOM 1975 C CA . SER A 1 255 ? 7.790 -19.997 -28.129 1.00 97.81 255 SER A CA 1
ATOM 1976 C C . SER A 1 255 ? 9.086 -20.024 -28.950 1.00 97.81 255 SER A C 1
ATOM 1978 O O . SER A 1 255 ? 9.943 -19.144 -28.856 1.00 97.81 255 SER A O 1
ATOM 1980 N N . ALA A 1 256 ? 9.226 -21.013 -29.838 1.00 97.38 256 ALA A N 1
ATOM 1981 C CA . ALA A 1 256 ? 10.345 -21.062 -30.783 1.00 97.38 256 ALA A CA 1
ATOM 1982 C C . ALA A 1 256 ? 10.380 -19.866 -31.759 1.00 97.38 256 ALA A C 1
ATOM 1984 O O . ALA A 1 256 ? 11.441 -19.560 -32.303 1.00 97.38 256 ALA A O 1
ATOM 1985 N N . ALA A 1 257 ? 9.240 -19.207 -32.003 1.00 96.69 257 ALA A N 1
ATOM 1986 C CA . ALA A 1 257 ? 9.178 -17.998 -32.819 1.00 96.69 257 ALA A CA 1
ATOM 1987 C C . ALA A 1 257 ? 9.687 -16.773 -32.045 1.00 96.69 257 ALA A C 1
ATOM 1989 O O . ALA A 1 257 ? 10.402 -15.952 -32.617 1.00 96.69 257 ALA A O 1
ATOM 1990 N N . ASP A 1 258 ? 9.404 -16.696 -30.742 1.00 97.50 258 ASP A N 1
ATOM 1991 C CA . ASP A 1 258 ? 9.879 -15.604 -29.885 1.00 97.50 258 ASP A CA 1
ATOM 1992 C C . ASP A 1 258 ? 11.405 -15.593 -29.807 1.00 97.50 258 ASP A C 1
ATOM 1994 O O . ASP A 1 258 ? 12.027 -14.554 -29.996 1.00 97.50 258 ASP A O 1
ATOM 1998 N N . TRP A 1 259 ? 12.035 -16.763 -29.684 1.00 97.81 259 TRP A N 1
ATOM 1999 C CA . TRP A 1 259 ? 13.499 -16.887 -29.728 1.00 97.81 259 TRP A CA 1
ATOM 2000 C C . TRP A 1 259 ? 14.140 -16.454 -31.058 1.00 97.81 259 TRP A C 1
ATOM 2002 O O . TRP A 1 259 ? 15.356 -16.321 -31.127 1.00 97.81 259 TRP A O 1
ATOM 2012 N N . LYS A 1 260 ? 13.355 -16.226 -32.119 1.00 96.00 260 LYS A N 1
ATOM 2013 C CA . LYS A 1 260 ? 13.829 -15.686 -33.407 1.00 96.00 260 LYS A CA 1
ATOM 2014 C C . LYS A 1 260 ? 13.513 -14.197 -33.577 1.00 96.00 260 LYS A C 1
ATOM 2016 O O . LYS A 1 260 ? 13.813 -13.629 -34.625 1.00 96.00 260 LYS A O 1
ATOM 2021 N N . ARG A 1 261 ? 12.877 -13.564 -32.584 1.00 95.81 261 ARG A N 1
ATOM 2022 C CA . ARG A 1 261 ? 12.362 -12.191 -32.673 1.00 95.81 261 ARG A CA 1
ATOM 2023 C C . ARG A 1 261 ? 13.466 -11.145 -32.771 1.00 95.81 261 ARG A C 1
ATOM 2025 O O . ARG A 1 261 ? 13.259 -10.140 -33.455 1.00 95.81 261 ARG A O 1
ATOM 2032 N N . PHE A 1 262 ? 14.589 -11.377 -32.092 1.00 97.88 262 PHE A N 1
ATOM 2033 C CA . PHE A 1 262 ? 15.767 -10.518 -32.107 1.00 97.88 262 PHE A CA 1
ATOM 2034 C C . PHE A 1 262 ? 17.019 -11.351 -32.367 1.00 97.88 262 PHE A C 1
ATOM 2036 O O . PHE A 1 262 ? 17.207 -12.392 -31.745 1.00 97.88 262 PHE A O 1
ATOM 2043 N N . ARG A 1 263 ? 17.883 -10.897 -33.279 1.00 96.56 263 ARG A N 1
ATOM 2044 C CA . ARG A 1 263 ? 19.097 -11.639 -33.664 1.00 96.56 263 ARG A CA 1
ATOM 2045 C C . ARG A 1 263 ? 20.161 -11.700 -32.566 1.00 96.56 263 ARG A C 1
ATOM 2047 O O . ARG A 1 263 ? 21.041 -12.545 -32.623 1.00 96.56 263 ARG A O 1
ATOM 2054 N N . ASP A 1 264 ? 20.106 -10.765 -31.624 1.00 97.12 264 ASP A N 1
ATOM 2055 C CA . ASP A 1 264 ? 21.066 -10.556 -30.539 1.00 97.12 264 ASP A CA 1
ATOM 2056 C C . ASP A 1 264 ? 20.511 -10.983 -29.171 1.00 97.12 264 ASP A C 1
ATOM 2058 O O . ASP A 1 264 ? 21.044 -10.576 -28.141 1.00 97.12 264 ASP A O 1
ATOM 2062 N N . VAL A 1 265 ? 19.436 -11.781 -29.157 1.00 97.94 265 VAL A N 1
ATOM 2063 C CA . VAL A 1 265 ? 18.842 -12.345 -27.940 1.00 97.94 265 VAL A CA 1
ATOM 2064 C C . VAL A 1 265 ? 18.770 -13.860 -28.073 1.00 97.94 265 VAL A C 1
ATOM 2066 O O . VAL A 1 265 ? 18.049 -14.401 -28.909 1.00 97.94 265 VAL A O 1
ATOM 2069 N N . ASP A 1 266 ? 19.498 -14.545 -27.203 1.00 97.06 266 ASP A N 1
ATOM 2070 C CA . ASP A 1 266 ? 19.531 -15.997 -27.081 1.00 97.06 266 ASP A CA 1
ATOM 2071 C C . ASP A 1 266 ? 19.367 -16.441 -25.618 1.00 97.06 266 ASP A C 1
ATOM 2073 O O . ASP A 1 266 ? 19.166 -15.634 -24.711 1.00 97.06 266 ASP A O 1
ATOM 2077 N N . ARG A 1 267 ? 19.450 -17.750 -25.367 1.00 96.88 267 ARG A N 1
ATOM 2078 C CA . ARG A 1 267 ? 19.262 -18.323 -24.023 1.00 96.88 267 ARG A CA 1
ATOM 2079 C C . ARG A 1 267 ? 20.334 -17.921 -23.006 1.00 96.88 267 ARG A C 1
ATOM 2081 O O . ARG A 1 267 ? 20.101 -18.099 -21.815 1.00 96.88 267 ARG A O 1
ATOM 2088 N N . ASN A 1 268 ? 21.480 -17.417 -23.458 1.00 96.62 268 ASN A N 1
ATOM 2089 C CA . ASN A 1 268 ? 22.566 -16.956 -22.593 1.00 96.62 268 ASN A CA 1
ATOM 2090 C C . ASN A 1 268 ? 22.490 -15.445 -22.343 1.00 96.62 268 ASN A C 1
ATOM 2092 O O . ASN A 1 268 ? 23.217 -14.921 -21.499 1.00 96.62 268 ASN A O 1
ATOM 2096 N N . THR A 1 269 ? 21.622 -14.742 -23.070 1.00 97.12 269 THR A N 1
ATOM 2097 C CA . THR A 1 269 ? 21.418 -13.307 -22.918 1.00 97.12 269 THR A CA 1
ATOM 2098 C C . THR A 1 269 ? 20.784 -13.032 -21.550 1.00 97.12 269 THR A C 1
ATOM 2100 O O . THR A 1 269 ? 19.738 -13.612 -21.232 1.00 97.12 269 THR A O 1
ATOM 2103 N N . PRO A 1 270 ? 21.371 -12.157 -20.714 1.00 95.00 270 PRO A N 1
ATOM 2104 C CA . PRO A 1 270 ? 20.752 -11.779 -19.451 1.00 95.00 270 PRO A CA 1
ATOM 2105 C C . PRO A 1 270 ? 19.339 -11.244 -19.682 1.00 95.00 270 PRO A C 1
ATOM 2107 O O . PRO A 1 270 ? 19.107 -10.450 -20.592 1.00 95.00 270 PRO A O 1
ATOM 2110 N N . HIS A 1 271 ? 18.386 -11.700 -18.868 1.00 96.88 271 HIS A N 1
ATOM 2111 C CA . HIS A 1 271 ? 16.981 -11.283 -18.958 1.00 96.88 271 HIS A CA 1
ATOM 2112 C C . HIS A 1 271 ? 16.299 -11.592 -20.305 1.00 96.88 271 HIS A C 1
ATOM 2114 O O . HIS A 1 271 ? 15.296 -10.965 -20.643 1.00 96.88 271 HIS A O 1
ATOM 2120 N N . ALA A 1 272 ? 16.788 -12.583 -21.065 1.00 98.06 272 ALA A N 1
ATOM 2121 C CA . ALA A 1 272 ? 16.257 -12.927 -22.387 1.00 98.06 272 ALA A CA 1
ATOM 2122 C C . ALA A 1 272 ? 14.732 -13.100 -22.417 1.00 98.06 272 ALA A C 1
ATOM 2124 O O . ALA A 1 272 ? 14.055 -12.516 -23.257 1.00 98.06 272 ALA A O 1
ATOM 2125 N N . GLU A 1 273 ? 14.157 -13.856 -21.482 1.00 98.19 273 GLU A N 1
ATOM 2126 C CA . GLU A 1 273 ? 12.704 -14.049 -21.455 1.00 98.19 273 GLU A CA 1
ATOM 2127 C C . GLU A 1 273 ? 11.937 -12.764 -21.131 1.00 98.19 273 GLU A C 1
ATOM 2129 O O . GLU A 1 273 ? 10.815 -12.584 -21.601 1.00 98.19 273 GLU A O 1
ATOM 2134 N N . ASP A 1 274 ? 12.526 -11.869 -20.336 1.00 98.38 274 ASP A N 1
ATOM 2135 C CA . ASP A 1 274 ? 11.922 -10.581 -20.010 1.00 98.38 274 ASP A CA 1
ATOM 2136 C C . ASP A 1 274 ? 11.902 -9.677 -21.249 1.00 98.38 274 ASP A C 1
ATOM 2138 O O . ASP A 1 274 ? 10.871 -9.082 -21.569 1.00 98.38 274 ASP A O 1
ATOM 2142 N N . ILE A 1 275 ? 13.000 -9.665 -22.011 1.00 98.50 275 ILE A N 1
ATOM 2143 C CA . ILE A 1 275 ? 13.110 -8.991 -23.312 1.00 98.50 275 ILE A CA 1
ATOM 2144 C C . ILE A 1 275 ? 12.058 -9.516 -24.295 1.00 98.50 275 ILE A C 1
ATOM 2146 O O . ILE A 1 275 ? 11.345 -8.734 -24.931 1.00 98.50 275 ILE A O 1
ATOM 2150 N N . LEU A 1 276 ? 11.951 -10.840 -24.425 1.00 98.50 276 LEU A N 1
ATOM 2151 C CA . LEU A 1 276 ? 11.017 -11.468 -25.356 1.00 98.50 276 LEU A CA 1
ATOM 2152 C C . LEU A 1 276 ? 9.561 -11.213 -24.958 1.00 98.50 276 LEU A C 1
ATOM 2154 O O . LEU A 1 276 ? 8.741 -10.914 -25.825 1.00 98.50 276 LEU A O 1
ATOM 2158 N N . TRP A 1 277 ? 9.243 -11.236 -23.661 1.00 98.62 277 TRP A N 1
ATOM 2159 C CA . TRP A 1 277 ? 7.903 -10.888 -23.192 1.00 98.62 277 TRP A CA 1
ATOM 2160 C C . TRP A 1 277 ? 7.560 -9.420 -23.476 1.00 98.62 277 TRP A C 1
ATOM 2162 O O . TRP A 1 277 ? 6.447 -9.135 -23.911 1.00 98.62 277 TRP A O 1
ATOM 2172 N N . LEU A 1 278 ? 8.504 -8.481 -23.306 1.00 98.31 278 LEU A N 1
ATOM 2173 C CA . LEU A 1 278 ? 8.293 -7.077 -23.694 1.00 98.31 278 LEU A CA 1
ATOM 2174 C C . LEU A 1 278 ? 7.914 -6.959 -25.176 1.00 98.31 278 LEU A C 1
ATOM 2176 O O . LEU A 1 278 ? 7.074 -6.128 -25.525 1.00 98.31 278 LEU A O 1
ATOM 2180 N N . ALA A 1 279 ? 8.522 -7.770 -26.044 1.00 97.62 279 ALA A N 1
ATOM 2181 C CA . ALA A 1 279 ? 8.192 -7.793 -27.465 1.00 97.62 279 ALA A CA 1
ATOM 2182 C C . ALA A 1 279 ? 6.822 -8.418 -27.744 1.00 97.62 279 ALA A C 1
ATOM 2184 O O . ALA A 1 279 ? 6.035 -7.834 -28.489 1.00 97.62 279 ALA A O 1
ATOM 2185 N N . HIS A 1 280 ? 6.512 -9.550 -27.107 1.00 97.50 280 HIS A N 1
ATOM 2186 C CA . HIS A 1 280 ? 5.201 -10.207 -27.175 1.00 97.50 280 HIS A CA 1
ATOM 2187 C C . HIS A 1 280 ? 4.069 -9.274 -26.725 1.00 97.50 280 HIS A C 1
ATOM 2189 O O . HIS A 1 280 ? 3.076 -9.099 -27.427 1.00 97.50 280 HIS A O 1
ATOM 2195 N N . ALA A 1 281 ? 4.255 -8.585 -25.599 1.00 97.62 281 ALA A N 1
ATOM 2196 C CA . ALA A 1 281 ? 3.294 -7.624 -25.071 1.00 97.62 281 ALA A CA 1
ATOM 2197 C C . ALA A 1 281 ? 3.220 -6.323 -25.899 1.00 97.62 281 ALA A C 1
ATOM 2199 O O . ALA A 1 281 ? 2.357 -5.478 -25.646 1.00 97.62 281 ALA A O 1
ATOM 2200 N N . GLY A 1 282 ? 4.095 -6.124 -26.891 1.00 96.50 282 GLY A N 1
ATOM 2201 C CA . GLY A 1 282 ? 4.158 -4.905 -27.703 1.00 96.50 282 GLY A CA 1
ATOM 2202 C C . GLY A 1 282 ? 4.651 -3.674 -26.935 1.00 96.50 282 GLY A C 1
ATOM 2203 O O . GLY A 1 282 ? 4.284 -2.552 -27.270 1.00 96.50 282 GLY A O 1
ATOM 2204 N N . ILE A 1 283 ? 5.449 -3.877 -25.886 1.00 97.12 283 ILE A N 1
ATOM 2205 C CA . ILE A 1 283 ? 6.093 -2.811 -25.108 1.00 97.12 283 ILE A CA 1
ATOM 2206 C C . ILE A 1 283 ? 7.390 -2.378 -25.803 1.00 97.12 283 ILE A C 1
ATOM 2208 O O . ILE A 1 283 ? 7.621 -1.182 -25.984 1.00 97.12 283 ILE A O 1
ATOM 2212 N N . SER A 1 284 ? 8.199 -3.334 -26.272 1.00 94.62 284 SER A N 1
ATOM 2213 C CA . SER A 1 284 ? 9.411 -3.062 -27.057 1.00 94.62 284 SER A CA 1
ATOM 2214 C C . SER A 1 284 ? 9.312 -3.642 -28.463 1.00 94.62 284 SER A C 1
ATOM 2216 O O . SER A 1 284 ? 8.964 -4.801 -28.649 1.00 94.62 284 SER A O 1
ATOM 2218 N N . GLU A 1 285 ? 9.661 -2.850 -29.472 1.00 88.69 285 GLU A N 1
ATOM 2219 C CA . GLU A 1 285 ? 9.659 -3.297 -30.873 1.00 88.69 285 GLU A CA 1
ATOM 2220 C C . GLU A 1 285 ? 11.045 -3.757 -31.356 1.00 88.69 285 GLU A C 1
ATOM 2222 O O . GLU A 1 285 ? 11.138 -4.474 -32.360 1.00 88.69 285 GLU A O 1
ATOM 2227 N N . GLY A 1 286 ? 12.096 -3.386 -30.612 1.00 91.88 286 GLY A N 1
ATOM 2228 C CA . GLY A 1 286 ? 13.499 -3.458 -31.029 1.00 91.88 286 GLY A CA 1
ATOM 2229 C C . GLY A 1 286 ? 13.841 -2.483 -32.158 1.00 91.88 286 GLY A C 1
ATOM 2230 O O . GLY A 1 286 ? 13.037 -1.636 -32.543 1.00 91.88 286 GLY A O 1
ATOM 2231 N N . TRP A 1 287 ? 15.051 -2.610 -32.693 1.00 92.44 287 TRP A N 1
ATOM 2232 C CA . TRP A 1 287 ? 15.507 -1.873 -33.868 1.00 92.44 287 TRP A CA 1
ATOM 2233 C C . TRP A 1 287 ? 15.439 -2.746 -35.098 1.00 92.44 287 TRP A C 1
ATOM 2235 O O . TRP A 1 287 ? 15.981 -3.847 -35.093 1.00 92.44 287 TRP A O 1
ATOM 2245 N N . LYS A 1 288 ? 14.820 -2.230 -36.159 1.00 93.31 288 LYS A N 1
ATOM 2246 C CA . LYS A 1 288 ? 14.926 -2.827 -37.488 1.00 93.31 288 LYS A CA 1
ATOM 2247 C C . LYS A 1 288 ? 16.293 -2.500 -38.071 1.00 93.31 288 LYS A C 1
ATOM 2249 O O . LYS A 1 288 ? 16.675 -1.335 -38.157 1.00 93.31 288 LYS A O 1
ATOM 2254 N N . GLU A 1 289 ? 17.004 -3.539 -38.459 1.00 91.38 289 GLU A N 1
ATOM 2255 C CA . GLU A 1 289 ? 18.300 -3.458 -39.108 1.00 91.38 289 GLU A CA 1
ATOM 2256 C C . GLU A 1 289 ? 18.116 -3.362 -40.631 1.00 91.38 289 GLU A C 1
ATOM 2258 O O . GLU A 1 289 ? 17.055 -3.683 -41.174 1.00 91.38 289 GLU A O 1
ATOM 2263 N N . ALA A 1 290 ? 19.153 -2.908 -41.339 1.00 92.12 290 ALA A N 1
ATOM 2264 C CA . ALA A 1 290 ? 19.102 -2.720 -42.793 1.00 92.12 290 ALA A CA 1
ATOM 2265 C C . ALA A 1 290 ? 18.838 -4.026 -43.570 1.00 92.12 290 ALA A C 1
ATOM 2267 O O . ALA A 1 290 ? 18.296 -3.994 -44.671 1.00 92.12 290 ALA A O 1
ATOM 2268 N N . ASP A 1 291 ? 19.194 -5.170 -42.983 1.00 90.88 291 ASP A N 1
ATOM 2269 C CA . ASP A 1 291 ? 18.967 -6.516 -43.523 1.00 90.88 291 ASP A CA 1
ATOM 2270 C C . ASP A 1 291 ? 17.538 -7.047 -43.267 1.00 90.88 291 ASP A C 1
ATOM 2272 O O . ASP A 1 291 ? 17.225 -8.186 -43.609 1.00 90.88 291 ASP A O 1
ATOM 2276 N N . GLY A 1 292 ? 16.664 -6.234 -42.663 1.00 89.81 292 GLY A N 1
ATOM 2277 C CA . GLY A 1 292 ? 15.289 -6.600 -42.323 1.00 89.81 292 GLY A CA 1
ATOM 2278 C C . GLY A 1 292 ? 15.150 -7.405 -41.029 1.00 89.81 292 GLY A C 1
ATOM 2279 O O . GLY A 1 292 ? 14.022 -7.670 -40.606 1.00 89.81 292 GLY A O 1
ATOM 2280 N N . THR A 1 293 ? 16.256 -7.767 -40.371 1.00 93.06 293 THR A N 1
ATOM 2281 C CA . THR A 1 293 ? 16.224 -8.381 -39.038 1.00 93.06 293 THR A CA 1
ATOM 2282 C C . THR A 1 293 ? 15.918 -7.341 -37.961 1.00 93.06 293 THR A C 1
ATOM 2284 O O . THR A 1 293 ? 15.928 -6.135 -38.211 1.00 93.06 293 THR A O 1
ATOM 2287 N N . ALA A 1 294 ? 15.611 -7.803 -36.749 1.00 95.69 294 ALA A N 1
ATOM 2288 C CA . ALA A 1 294 ? 15.474 -6.930 -35.593 1.00 95.69 294 ALA A CA 1
ATOM 2289 C C . ALA A 1 294 ? 16.535 -7.250 -34.534 1.00 95.69 294 ALA A C 1
ATOM 2291 O O . ALA A 1 294 ? 16.883 -8.414 -34.337 1.00 95.69 294 ALA A O 1
ATOM 2292 N N . ALA A 1 295 ? 17.013 -6.227 -33.830 1.00 96.75 295 ALA A N 1
ATOM 2293 C CA . ALA A 1 295 ? 17.916 -6.347 -32.688 1.00 96.75 295 ALA A CA 1
ATOM 2294 C C . ALA A 1 295 ? 17.332 -5.636 -31.458 1.00 96.75 295 ALA A C 1
ATOM 2296 O O . ALA A 1 295 ? 16.671 -4.601 -31.583 1.00 96.75 295 ALA A O 1
ATOM 2297 N N . PHE A 1 296 ? 17.575 -6.164 -30.261 1.00 96.62 296 PHE A N 1
ATOM 2298 C CA . PHE A 1 296 ? 17.150 -5.539 -29.010 1.00 96.62 296 PHE A CA 1
ATOM 2299 C C . PHE A 1 296 ? 18.212 -4.607 -28.417 1.00 96.62 296 PHE A C 1
ATOM 2301 O O . PHE A 1 296 ? 17.855 -3.674 -27.706 1.00 96.62 296 PHE A O 1
ATOM 2308 N N . ARG A 1 297 ? 19.498 -4.818 -28.709 1.00 96.06 297 ARG A N 1
ATOM 2309 C CA . ARG A 1 297 ? 20.644 -4.039 -28.210 1.00 96.06 297 ARG A CA 1
ATOM 2310 C C . ARG A 1 297 ? 20.618 -3.909 -26.683 1.00 96.06 297 ARG A C 1
ATOM 2312 O O . ARG A 1 297 ? 20.587 -2.812 -26.130 1.00 96.06 297 ARG A O 1
ATOM 2319 N N . GLY A 1 298 ? 20.586 -5.056 -26.000 1.00 94.25 298 GLY A N 1
ATOM 2320 C CA . GLY A 1 298 ? 20.338 -5.154 -24.554 1.00 94.25 298 GLY A CA 1
ATOM 2321 C C . GLY A 1 298 ? 21.316 -4.382 -23.667 1.00 94.25 298 GLY A C 1
ATOM 2322 O O . GLY A 1 298 ? 20.898 -3.840 -22.648 1.00 94.25 298 GLY A O 1
ATOM 2323 N N . MET A 1 299 ? 22.577 -4.263 -24.092 1.00 95.19 299 MET A N 1
ATOM 2324 C CA . MET A 1 299 ? 23.632 -3.533 -23.373 1.00 95.19 299 MET A CA 1
ATOM 2325 C C . MET A 1 299 ? 23.657 -2.025 -23.657 1.00 95.19 299 MET A C 1
ATOM 2327 O O . MET A 1 299 ? 24.460 -1.305 -23.067 1.00 95.19 299 MET A O 1
ATOM 2331 N N . SER A 1 300 ? 22.815 -1.521 -24.561 1.00 94.38 300 SER A N 1
ATOM 2332 C CA . SER A 1 300 ? 22.693 -0.078 -24.770 1.00 94.38 300 SER A CA 1
ATOM 2333 C C . SER A 1 300 ? 21.971 0.566 -23.579 1.00 94.38 300 SER A C 1
ATOM 2335 O O . SER A 1 300 ? 20.974 0.004 -23.113 1.00 94.38 300 SER A O 1
ATOM 2337 N N . PRO A 1 301 ? 22.423 1.736 -23.088 1.00 94.31 301 PRO A N 1
ATOM 2338 C CA . PRO A 1 301 ? 21.685 2.509 -22.094 1.00 94.31 301 PRO A CA 1
ATOM 2339 C C . PRO A 1 301 ? 20.261 2.837 -22.559 1.00 94.31 301 PRO A C 1
ATOM 2341 O O . PRO A 1 301 ? 20.020 3.083 -23.743 1.00 94.31 301 PRO A O 1
ATOM 2344 N N . VAL A 1 302 ? 19.311 2.846 -21.624 1.00 92.19 302 VAL A N 1
ATOM 2345 C CA . VAL A 1 302 ? 17.942 3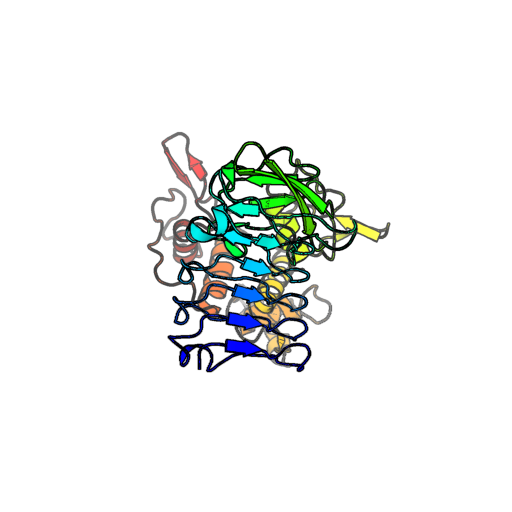.305 -21.885 1.00 92.19 302 VAL A CA 1
ATOM 2346 C C . VAL A 1 302 ? 17.914 4.825 -21.786 1.00 92.19 302 VAL A C 1
ATOM 2348 O O . VAL A 1 302 ? 18.122 5.394 -20.717 1.00 92.19 302 VAL A O 1
ATOM 2351 N N . VAL A 1 303 ? 17.603 5.483 -22.895 1.00 91.25 303 VAL A N 1
ATOM 2352 C CA . VAL A 1 303 ? 17.382 6.932 -22.942 1.00 91.25 303 VAL A CA 1
ATOM 2353 C C . VAL A 1 303 ? 15.941 7.282 -22.548 1.00 91.25 303 VAL A C 1
ATOM 2355 O O . VAL A 1 303 ? 15.016 6.486 -22.726 1.00 91.25 303 VAL A O 1
ATOM 2358 N N . ARG A 1 304 ? 15.720 8.486 -22.004 1.00 91.50 304 ARG A N 1
ATOM 2359 C CA . ARG A 1 304 ? 14.443 8.876 -21.365 1.00 91.50 304 ARG A CA 1
ATOM 2360 C C . ARG A 1 304 ? 13.224 8.770 -22.284 1.00 91.50 304 ARG A C 1
ATOM 2362 O O . ARG A 1 304 ? 12.150 8.392 -21.824 1.00 91.50 304 ARG A O 1
ATOM 2369 N N . GLN A 1 305 ? 13.367 9.083 -23.571 1.00 91.25 305 GLN A N 1
ATOM 2370 C CA . GLN A 1 305 ? 12.264 8.991 -24.532 1.00 91.25 305 GLN A CA 1
ATOM 2371 C C . GLN A 1 305 ? 11.875 7.540 -24.861 1.00 91.25 305 GLN A C 1
ATOM 2373 O O . GLN A 1 305 ? 10.689 7.250 -25.013 1.00 91.25 305 GLN A O 1
ATOM 2378 N N . ASP A 1 306 ? 12.838 6.615 -24.878 1.00 91.50 306 ASP A N 1
ATOM 2379 C CA . ASP A 1 306 ? 12.553 5.182 -25.018 1.00 91.50 306 ASP A CA 1
ATOM 2380 C C . ASP A 1 306 ? 11.826 4.676 -23.767 1.00 91.50 306 ASP A C 1
ATOM 2382 O O . ASP A 1 306 ? 10.851 3.928 -23.860 1.00 91.50 306 ASP A O 1
ATOM 2386 N N . MET A 1 307 ? 12.249 5.149 -22.588 1.00 94.38 307 MET A N 1
ATOM 2387 C CA . MET A 1 307 ? 11.564 4.839 -21.337 1.00 94.38 307 MET A CA 1
ATOM 2388 C C . MET A 1 307 ? 10.120 5.355 -21.331 1.00 94.38 307 MET A C 1
ATOM 2390 O O . MET A 1 307 ? 9.219 4.645 -20.885 1.00 94.38 307 MET A O 1
ATOM 2394 N N . ALA A 1 308 ? 9.877 6.554 -21.870 1.00 95.06 308 ALA A N 1
ATOM 2395 C CA . ALA A 1 308 ? 8.530 7.104 -22.013 1.00 95.06 308 ALA A CA 1
ATOM 2396 C C . ALA A 1 308 ? 7.637 6.196 -22.871 1.00 95.06 308 ALA A C 1
ATOM 2398 O O . ALA A 1 308 ? 6.505 5.897 -22.479 1.00 95.06 308 ALA A O 1
ATOM 2399 N N . ALA A 1 309 ? 8.163 5.694 -23.993 1.00 95.12 309 ALA A N 1
ATOM 2400 C CA . ALA A 1 309 ? 7.454 4.740 -24.839 1.00 95.12 309 ALA A CA 1
ATOM 2401 C C . ALA A 1 309 ? 7.143 3.435 -24.092 1.00 95.12 309 ALA A C 1
ATOM 2403 O O . ALA A 1 309 ? 6.005 2.961 -24.126 1.00 95.12 309 ALA A O 1
ATOM 2404 N N . PHE A 1 310 ? 8.116 2.871 -23.370 1.00 96.56 310 PHE A N 1
ATOM 2405 C CA . PHE A 1 310 ? 7.916 1.642 -22.599 1.00 96.56 310 PHE A CA 1
ATOM 2406 C C . PHE A 1 310 ? 6.859 1.803 -21.502 1.00 96.56 310 PHE A C 1
ATOM 2408 O O . PHE A 1 310 ? 5.941 0.984 -21.421 1.00 96.56 310 PHE A O 1
ATOM 2415 N N . LEU A 1 311 ? 6.942 2.866 -20.695 1.00 96.75 311 LEU A N 1
ATOM 2416 C CA . LEU A 1 311 ? 5.992 3.118 -19.607 1.00 96.75 311 LEU A CA 1
ATOM 2417 C C . LEU A 1 311 ? 4.577 3.347 -20.127 1.00 96.75 311 LEU A C 1
ATOM 2419 O O . LEU A 1 311 ? 3.635 2.765 -19.591 1.00 96.75 311 LEU A O 1
ATOM 2423 N N . LYS A 1 312 ? 4.413 4.132 -21.196 1.00 96.69 312 LYS A N 1
ATOM 2424 C CA . LYS A 1 312 ? 3.092 4.375 -21.783 1.00 96.69 312 LYS A CA 1
ATOM 2425 C C . LYS A 1 312 ? 2.478 3.105 -22.356 1.00 96.69 312 LYS A C 1
ATOM 2427 O O . LYS A 1 312 ? 1.300 2.843 -22.134 1.00 96.69 312 LYS A O 1
ATOM 2432 N N . ARG A 1 313 ? 3.264 2.281 -23.056 1.00 97.75 313 ARG A N 1
ATOM 2433 C CA . ARG A 1 313 ? 2.778 1.001 -23.597 1.00 97.75 313 ARG A CA 1
ATOM 2434 C C . ARG A 1 313 ? 2.403 0.031 -22.482 1.00 97.75 313 ARG A C 1
ATOM 2436 O O . ARG A 1 313 ? 1.363 -0.614 -22.578 1.00 97.75 313 ARG A O 1
ATOM 2443 N N . LEU A 1 314 ? 3.189 -0.037 -21.405 1.00 97.44 314 LEU A N 1
ATOM 2444 C CA . LEU A 1 314 ? 2.838 -0.834 -20.228 1.00 97.44 314 LEU A CA 1
ATOM 2445 C C . LEU A 1 314 ? 1.545 -0.321 -19.567 1.00 97.44 314 LEU A C 1
ATOM 2447 O O . LEU A 1 314 ? 0.664 -1.120 -19.252 1.00 97.44 314 LEU A O 1
ATOM 2451 N N . ALA A 1 315 ? 1.388 0.999 -19.424 1.00 96.31 315 ALA A N 1
ATOM 2452 C CA . ALA A 1 315 ? 0.168 1.615 -18.902 1.00 96.31 315 ALA A CA 1
ATOM 2453 C C . ALA A 1 315 ? -1.053 1.320 -19.788 1.00 96.31 315 ALA A C 1
ATOM 2455 O O . ALA A 1 315 ? -2.118 0.993 -19.266 1.00 96.31 315 ALA A O 1
ATOM 2456 N N . ALA A 1 316 ? -0.896 1.338 -21.113 1.00 96.62 316 ALA A N 1
ATOM 2457 C CA . ALA A 1 316 ? -1.950 0.959 -22.051 1.00 96.62 316 ALA A CA 1
ATOM 2458 C C . ALA A 1 316 ? -2.376 -0.507 -21.872 1.00 96.62 316 ALA A C 1
ATOM 2460 O O . ALA A 1 316 ? -3.566 -0.817 -21.887 1.00 96.62 316 ALA A O 1
ATOM 2461 N N . ARG A 1 317 ? -1.432 -1.423 -21.604 1.00 97.00 317 ARG A N 1
ATOM 2462 C CA . ARG A 1 317 ? -1.752 -2.824 -21.259 1.00 97.00 317 ARG A CA 1
ATOM 2463 C C . ARG A 1 317 ? -2.475 -2.975 -19.926 1.00 97.00 317 ARG A C 1
ATOM 2465 O O . ARG A 1 317 ? -3.177 -3.963 -19.738 1.00 97.00 317 ARG A O 1
ATOM 2472 N N . ALA A 1 318 ? -2.333 -2.004 -19.031 1.00 95.38 318 ALA A N 1
ATOM 2473 C CA . ALA A 1 318 ? -3.082 -1.934 -17.783 1.00 95.38 318 ALA A CA 1
ATOM 2474 C C . ALA A 1 318 ? -4.429 -1.191 -17.916 1.00 95.38 318 ALA A C 1
ATOM 2476 O O . ALA A 1 318 ? -5.163 -1.109 -16.932 1.00 95.38 318 ALA A O 1
ATOM 2477 N N . GLY A 1 319 ? -4.747 -0.614 -19.084 1.00 94.88 319 GLY A N 1
ATOM 2478 C CA . GLY A 1 319 ? -5.915 0.257 -19.267 1.00 94.88 319 GLY A CA 1
ATOM 2479 C C . GLY A 1 319 ? -5.811 1.585 -18.507 1.00 94.88 319 GLY A C 1
ATOM 2480 O O . GLY A 1 319 ? -6.815 2.100 -18.020 1.00 94.88 319 GLY A O 1
ATOM 2481 N N . ARG A 1 320 ? -4.590 2.111 -18.333 1.00 92.69 320 ARG A N 1
ATOM 2482 C CA . ARG A 1 320 ? -4.276 3.284 -17.493 1.00 92.69 320 ARG A CA 1
ATOM 2483 C C . ARG A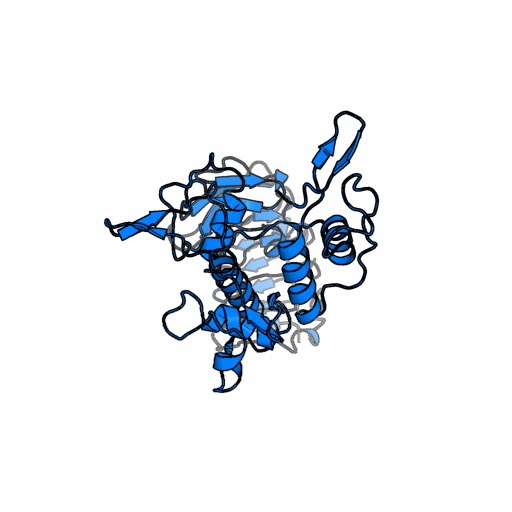 1 320 ? -3.612 4.442 -18.250 1.00 92.69 320 ARG A C 1
ATOM 2485 O O . ARG A 1 320 ? -3.077 5.343 -17.617 1.00 92.69 320 ARG A O 1
ATOM 2492 N N . ASP A 1 321 ? -3.624 4.441 -19.579 1.00 93.56 321 ASP A N 1
ATOM 2493 C CA . ASP A 1 321 ? -3.010 5.491 -20.407 1.00 93.56 321 ASP A CA 1
ATOM 2494 C C . ASP A 1 321 ? -3.973 6.623 -20.825 1.00 93.56 321 ASP A C 1
ATOM 2496 O O . ASP A 1 321 ? -3.523 7.672 -21.292 1.00 93.56 321 ASP A O 1
ATOM 2500 N N . GLY A 1 322 ? -5.284 6.442 -20.643 1.00 92.56 322 GLY A N 1
ATOM 2501 C CA . GLY A 1 322 ? -6.318 7.408 -21.030 1.00 92.56 322 GLY A CA 1
ATOM 2502 C C . GLY A 1 322 ? -6.462 8.624 -20.101 1.00 92.56 322 GLY A C 1
ATOM 2503 O O . GLY A 1 322 ? -5.984 8.639 -18.973 1.00 92.56 322 GLY A O 1
ATOM 2504 N N . GLY A 1 323 ? -7.162 9.660 -20.580 1.00 90.44 323 GLY A N 1
ATOM 2505 C CA . GLY A 1 323 ? -7.515 10.847 -19.781 1.00 90.44 323 GLY A CA 1
ATOM 2506 C C . GLY A 1 323 ? -6.372 11.840 -19.530 1.00 90.44 323 GLY A C 1
ATOM 2507 O O . GLY A 1 323 ? -6.568 12.837 -18.839 1.00 90.44 323 GLY A O 1
ATOM 2508 N N . VAL A 1 324 ? -5.194 11.603 -20.110 1.00 92.62 324 VAL A N 1
ATOM 2509 C CA . VAL A 1 324 ? -4.009 12.450 -19.941 1.00 92.62 324 VAL A CA 1
ATOM 2510 C C . VAL A 1 324 ? -3.931 13.481 -21.069 1.00 92.62 324 VAL A C 1
ATOM 2512 O O . VAL A 1 324 ? -3.781 13.125 -22.238 1.00 92.62 324 VAL A O 1
ATOM 2515 N N . LYS A 1 325 ? -4.005 14.773 -20.730 1.00 93.94 325 LYS A N 1
ATOM 2516 C CA . LYS A 1 325 ? -3.824 15.872 -21.692 1.00 93.94 325 LYS A CA 1
ATOM 2517 C C . LYS A 1 325 ? -2.326 16.102 -21.944 1.00 93.94 325 LYS A C 1
ATOM 2519 O O . LYS A 1 325 ? -1.675 16.556 -21.013 1.00 93.94 325 LYS A O 1
ATOM 2524 N N . PRO A 1 326 ? -1.782 15.866 -23.155 1.00 94.44 326 PRO A N 1
ATOM 2525 C CA . PRO A 1 326 ? -0.337 15.915 -23.404 1.00 94.44 326 PRO A CA 1
ATOM 2526 C C . PRO A 1 326 ? 0.328 17.233 -22.976 1.00 94.44 326 PRO A C 1
ATOM 2528 O O . PRO A 1 326 ? -0.210 18.315 -23.219 1.00 94.44 326 PRO A O 1
ATOM 2531 N N . LYS A 1 327 ? 1.521 17.139 -22.377 1.00 93.12 327 LYS A N 1
ATOM 2532 C CA . LYS A 1 327 ? 2.356 18.282 -21.984 1.00 93.12 327 LYS A CA 1
ATOM 2533 C C . LYS A 1 327 ? 3.243 18.681 -23.164 1.00 93.12 327 LYS A C 1
ATOM 2535 O O . LYS A 1 327 ? 4.176 17.960 -23.499 1.00 93.12 327 LYS A O 1
ATOM 2540 N N . THR A 1 328 ? 2.928 19.797 -23.818 1.00 94.06 328 THR A N 1
ATOM 2541 C CA . THR A 1 328 ? 3.545 20.223 -25.092 1.00 94.06 328 THR A CA 1
ATOM 2542 C C . THR A 1 328 ? 4.503 21.410 -24.961 1.00 94.06 328 THR A C 1
ATOM 2544 O O . THR A 1 328 ? 4.926 21.962 -25.969 1.00 94.06 328 THR A O 1
ATOM 2547 N N . ASP A 1 329 ? 4.811 21.848 -23.742 1.00 93.44 329 ASP A N 1
ATOM 2548 C CA . ASP A 1 329 ? 5.630 23.030 -23.428 1.00 93.44 329 ASP A CA 1
ATOM 2549 C C . ASP A 1 329 ? 7.107 22.696 -23.142 1.00 93.44 329 ASP A C 1
ATOM 2551 O O . ASP A 1 329 ? 7.839 23.540 -22.625 1.00 93.44 329 ASP A O 1
ATOM 2555 N N . PHE A 1 330 ? 7.554 21.482 -23.481 1.00 94.19 330 PHE A N 1
ATOM 2556 C CA . PHE A 1 330 ? 8.974 21.133 -23.489 1.00 94.19 330 PHE A CA 1
ATOM 2557 C C . PHE A 1 330 ? 9.673 21.768 -24.696 1.00 94.19 330 PHE A C 1
ATOM 2559 O O . PHE A 1 330 ? 9.317 21.489 -25.839 1.00 94.19 330 PHE A O 1
ATOM 2566 N N . THR A 1 331 ? 10.682 22.602 -24.452 1.00 93.69 331 THR A N 1
ATOM 2567 C CA . THR A 1 331 ? 11.399 23.358 -25.490 1.00 93.69 331 THR A CA 1
ATOM 2568 C C . THR A 1 331 ? 12.329 22.497 -26.343 1.00 93.69 331 THR A C 1
ATOM 2570 O O . THR A 1 331 ? 12.644 22.868 -27.470 1.00 93.69 331 THR A O 1
ATOM 2573 N N . ASP A 1 332 ? 12.740 21.338 -25.832 1.00 92.12 332 ASP A N 1
ATOM 2574 C CA . ASP A 1 332 ? 13.620 20.360 -26.479 1.00 92.12 332 ASP A CA 1
ATOM 2575 C C . ASP A 1 332 ? 12.863 19.174 -27.112 1.00 92.12 332 ASP A C 1
ATOM 2577 O O . ASP A 1 332 ? 13.477 18.277 -27.692 1.00 92.12 332 ASP A O 1
ATOM 2581 N N . VAL A 1 333 ? 11.527 19.165 -27.047 1.00 93.38 333 VAL A N 1
ATOM 2582 C CA . VAL A 1 333 ? 10.686 18.139 -27.677 1.00 93.38 333 VAL A CA 1
ATOM 2583 C C . VAL A 1 333 ? 10.047 18.716 -28.935 1.00 93.38 333 VAL A C 1
ATOM 2585 O O . VAL A 1 333 ? 9.172 19.577 -28.880 1.00 93.38 333 VAL A O 1
ATOM 2588 N N . THR A 1 334 ? 10.471 18.211 -30.090 1.00 91.69 334 THR A N 1
ATOM 2589 C CA . THR A 1 334 ? 10.030 18.675 -31.410 1.00 91.69 334 THR A CA 1
ATOM 2590 C C . THR A 1 334 ? 9.386 17.542 -32.206 1.00 91.69 334 THR A C 1
ATOM 2592 O O . THR A 1 334 ? 9.422 16.380 -31.804 1.00 91.69 334 THR A O 1
ATOM 2595 N N . ALA A 1 335 ? 8.854 17.856 -33.390 1.00 91.25 335 ALA A N 1
ATOM 2596 C CA . ALA A 1 335 ? 8.327 16.848 -34.311 1.00 91.25 335 ALA A CA 1
ATOM 2597 C C . ALA A 1 335 ? 9.374 15.802 -34.753 1.00 91.25 335 ALA A C 1
ATOM 2599 O O . ALA A 1 335 ? 8.999 14.715 -35.184 1.00 91.25 335 ALA A O 1
ATOM 2600 N N . ALA A 1 336 ? 10.670 16.117 -34.636 1.00 91.50 336 ALA A N 1
ATOM 2601 C CA . ALA A 1 336 ? 11.763 15.192 -34.928 1.00 91.50 336 ALA A CA 1
ATOM 2602 C C . ALA A 1 336 ? 12.143 14.303 -33.730 1.00 91.50 336 ALA A C 1
ATOM 2604 O O . ALA A 1 336 ? 12.904 13.352 -33.898 1.00 91.50 336 ALA A O 1
ATOM 2605 N N . THR A 1 337 ? 11.637 14.591 -32.525 1.00 91.06 337 THR A N 1
ATOM 2606 C CA . THR A 1 337 ? 11.949 13.817 -31.322 1.00 91.06 337 THR A CA 1
ATOM 2607 C C . THR A 1 337 ? 11.297 12.427 -31.414 1.00 91.06 337 THR A C 1
ATOM 2609 O O . THR A 1 337 ? 10.066 12.329 -31.486 1.00 91.06 337 THR A O 1
ATOM 2612 N N . PRO A 1 338 ? 12.082 11.332 -31.380 1.00 90.06 338 PRO A N 1
ATOM 2613 C CA . PRO A 1 338 ? 11.560 9.978 -31.263 1.00 90.06 338 PRO A CA 1
ATOM 2614 C C . PRO A 1 338 ? 10.621 9.874 -30.067 1.00 90.06 338 PRO A C 1
ATOM 2616 O O . PRO A 1 338 ? 10.909 10.407 -28.996 1.00 90.06 338 PRO A O 1
ATOM 2619 N N . HIS A 1 339 ? 9.493 9.191 -30.252 1.00 93.31 339 HIS A N 1
ATOM 2620 C CA . HIS A 1 339 ? 8.503 8.997 -29.193 1.00 93.31 339 HIS A CA 1
ATOM 2621 C C . HIS A 1 339 ? 7.938 10.302 -28.601 1.00 93.31 339 HIS A C 1
ATOM 2623 O O . HIS A 1 339 ? 7.462 10.301 -27.469 1.00 93.31 339 HIS A O 1
ATOM 2629 N N . MET A 1 340 ? 7.920 11.410 -29.358 1.00 94.88 340 MET A N 1
ATOM 2630 C CA . MET A 1 340 ? 7.367 12.704 -28.918 1.00 94.88 340 MET A CA 1
ATOM 2631 C C . MET A 1 340 ? 6.012 12.566 -28.200 1.00 94.88 340 MET A C 1
ATOM 2633 O O . MET A 1 340 ? 5.845 13.084 -27.100 1.00 94.88 340 MET A O 1
ATOM 2637 N N . ALA A 1 341 ? 5.049 11.844 -28.782 1.00 94.94 341 ALA A N 1
ATOM 2638 C CA . ALA A 1 341 ? 3.721 11.677 -28.182 1.00 94.94 341 ALA A CA 1
ATOM 2639 C C . ALA A 1 341 ? 3.736 10.872 -26.866 1.00 94.94 341 ALA A C 1
ATOM 2641 O O . ALA A 1 341 ? 2.807 10.967 -26.062 1.00 94.94 341 ALA A O 1
ATOM 2642 N N . ASP A 1 342 ? 4.762 10.053 -26.645 1.00 95.69 342 ASP A N 1
ATOM 2643 C CA . ASP A 1 342 ? 4.941 9.276 -25.420 1.00 95.69 342 ASP A CA 1
ATOM 2644 C C . ASP A 1 342 ? 5.636 10.127 -24.352 1.00 95.69 342 ASP A C 1
ATOM 2646 O O . ASP A 1 342 ? 5.217 10.120 -23.198 1.00 95.69 342 ASP A O 1
ATOM 2650 N N . VAL A 1 343 ? 6.606 10.957 -24.751 1.00 95.12 343 VAL A N 1
ATOM 2651 C CA . VAL A 1 343 ? 7.250 11.968 -23.896 1.00 95.12 343 VAL A CA 1
ATOM 2652 C C . VAL A 1 343 ? 6.235 12.990 -23.376 1.00 95.12 343 VAL A C 1
ATOM 2654 O O . VAL A 1 343 ? 6.171 13.246 -22.175 1.00 95.12 343 VAL A O 1
ATOM 2657 N N . GLN A 1 344 ? 5.392 13.538 -24.255 1.00 94.88 344 GLN A N 1
ATOM 2658 C CA . GLN A 1 344 ? 4.360 14.508 -23.869 1.00 94.88 344 GLN A CA 1
ATOM 2659 C C . GLN A 1 344 ? 3.302 13.885 -22.945 1.00 94.88 344 GLN A C 1
ATOM 2661 O O . GLN A 1 344 ? 2.804 14.548 -22.033 1.00 94.88 344 GLN A O 1
ATOM 2666 N N . TRP A 1 345 ? 2.965 12.608 -23.158 1.00 96.19 345 TRP A N 1
ATOM 2667 C CA . TRP A 1 345 ? 2.091 11.856 -22.257 1.00 96.19 345 TRP A CA 1
ATOM 2668 C C . TRP A 1 345 ? 2.751 11.646 -20.889 1.00 96.19 345 TRP A C 1
ATOM 2670 O O . TRP A 1 345 ? 2.124 11.919 -19.868 1.00 96.19 345 TRP A O 1
ATOM 2680 N N . LEU A 1 346 ? 4.028 11.249 -20.855 1.00 94.69 346 LEU A N 1
ATOM 2681 C CA . LEU A 1 346 ? 4.772 11.040 -19.611 1.00 94.69 346 LEU A CA 1
ATOM 2682 C C . LEU A 1 346 ? 4.850 12.338 -18.790 1.00 94.69 346 LEU A C 1
ATOM 2684 O O . LEU A 1 346 ? 4.573 12.322 -17.590 1.00 94.69 346 LEU A O 1
ATOM 2688 N N . GLY A 1 347 ? 5.115 13.459 -19.469 1.00 92.44 347 GLY A N 1
ATOM 2689 C CA . GLY A 1 347 ? 5.068 14.819 -18.929 1.00 92.44 347 GLY A CA 1
ATOM 2690 C C . GLY A 1 347 ? 3.766 15.161 -18.216 1.00 92.44 347 GLY A C 1
ATOM 2691 O O . GLY A 1 347 ? 3.762 15.700 -17.112 1.00 92.44 347 GLY A O 1
ATOM 2692 N N . ALA A 1 348 ? 2.650 14.835 -18.860 1.00 91.88 348 ALA A N 1
ATOM 2693 C CA . ALA A 1 348 ? 1.316 15.159 -18.375 1.00 91.88 348 ALA A CA 1
ATOM 2694 C C . ALA A 1 348 ? 0.757 14.172 -17.347 1.00 91.88 348 ALA A C 1
ATOM 2696 O O . ALA A 1 348 ? -0.091 14.545 -16.543 1.00 91.88 348 ALA A O 1
ATOM 2697 N N . SER A 1 349 ? 1.226 12.924 -17.365 1.00 91.31 349 SER A N 1
ATOM 2698 C CA . SER A 1 349 ? 0.817 11.888 -16.410 1.00 91.31 349 SER A CA 1
ATOM 2699 C C . SER A 1 349 ? 1.302 12.157 -14.980 1.00 91.31 349 SER A C 1
ATOM 2701 O O . SER A 1 349 ? 0.836 11.515 -14.045 1.00 91.31 349 SER A O 1
ATOM 2703 N N . GLY A 1 350 ? 2.257 13.079 -14.810 1.00 87.06 350 GLY A N 1
ATOM 2704 C CA . GLY A 1 350 ? 2.919 13.351 -13.535 1.00 87.06 350 GLY A CA 1
ATOM 2705 C C . GLY A 1 350 ? 4.106 12.431 -13.232 1.00 87.06 350 GLY A C 1
ATOM 2706 O O . GLY A 1 350 ? 4.814 12.695 -12.267 1.00 87.06 350 GLY A O 1
ATOM 2707 N N . ILE A 1 351 ? 4.375 11.415 -14.067 1.00 88.75 351 ILE A N 1
ATOM 2708 C CA . ILE A 1 351 ? 5.497 10.474 -13.883 1.00 88.75 351 ILE A CA 1
ATOM 2709 C C . ILE A 1 351 ? 6.856 11.167 -14.069 1.00 88.75 351 ILE A C 1
ATOM 2711 O O . ILE A 1 351 ? 7.804 10.889 -13.341 1.00 88.75 351 ILE A O 1
ATOM 2715 N N . SER A 1 352 ? 6.977 12.082 -15.034 1.00 88.12 352 SER A N 1
ATOM 2716 C CA . SER A 1 352 ? 8.187 12.894 -15.201 1.00 88.12 352 SER A CA 1
ATOM 2717 C C . SER A 1 352 ? 7.819 14.294 -15.655 1.00 88.12 352 SER A C 1
ATOM 2719 O O . SER A 1 352 ? 7.486 14.496 -16.813 1.00 88.12 352 SER A O 1
ATOM 2721 N N . GLN A 1 353 ? 7.894 15.279 -14.762 1.00 84.56 353 GLN A N 1
ATOM 2722 C CA . GLN A 1 353 ? 7.485 16.658 -15.072 1.00 84.56 353 GLN A CA 1
ATOM 2723 C C . GLN A 1 353 ? 8.514 17.429 -15.924 1.00 84.56 353 GLN A C 1
ATOM 2725 O O . GLN A 1 353 ? 8.215 18.514 -16.421 1.00 84.56 353 GLN A O 1
ATOM 2730 N N . GLY A 1 354 ? 9.701 16.847 -16.127 1.00 88.56 354 GLY A N 1
ATOM 2731 C CA . GLY A 1 354 ? 10.855 17.483 -16.757 1.00 88.56 354 GLY A CA 1
ATOM 2732 C C . GLY A 1 354 ? 11.540 18.504 -15.850 1.00 88.56 354 GLY A C 1
ATOM 2733 O O . GLY A 1 354 ? 11.269 18.588 -14.653 1.00 88.56 354 GLY A O 1
ATOM 2734 N N . TYR A 1 355 ? 12.455 19.269 -16.432 1.00 91.00 355 TYR A N 1
ATOM 2735 C CA . TYR A 1 355 ? 13.276 20.252 -15.737 1.00 91.00 355 TYR A CA 1
ATOM 2736 C C . TYR A 1 355 ? 12.841 21.658 -16.110 1.00 91.00 355 TYR A C 1
ATOM 2738 O O . TYR A 1 355 ? 12.591 21.958 -17.279 1.00 91.00 355 TYR A O 1
ATOM 2746 N N . ARG A 1 356 ? 12.783 22.536 -15.110 1.00 92.69 356 ARG A N 1
ATOM 2747 C CA . ARG A 1 356 ? 12.506 23.950 -15.330 1.00 92.69 356 ARG A CA 1
ATOM 2748 C C . ARG A 1 356 ? 13.807 24.688 -15.633 1.00 92.69 356 ARG A C 1
ATOM 2750 O O . ARG A 1 356 ? 14.760 24.620 -14.863 1.00 92.69 356 ARG A O 1
ATOM 2757 N N . ASN A 1 357 ? 13.831 25.389 -16.756 1.00 91.19 357 ASN A N 1
ATOM 2758 C CA . ASN A 1 357 ? 14.918 26.260 -17.178 1.00 91.19 357 ASN A CA 1
ATOM 2759 C C . ASN A 1 357 ? 14.925 27.562 -16.360 1.00 91.19 357 ASN A C 1
ATOM 2761 O O . ASN A 1 357 ? 13.907 27.964 -15.792 1.00 91.19 357 ASN A O 1
ATOM 2765 N N . ASN A 1 358 ? 16.064 28.262 -16.350 1.00 94.06 358 ASN A N 1
ATOM 2766 C CA . ASN A 1 358 ? 16.207 29.552 -15.659 1.00 94.06 358 ASN A CA 1
ATOM 2767 C C . ASN A 1 358 ? 15.270 30.638 -16.215 1.00 94.06 358 ASN A C 1
ATOM 2769 O O . ASN A 1 358 ? 14.879 31.543 -15.486 1.00 94.06 358 ASN A O 1
ATOM 2773 N N . ASP A 1 359 ? 14.897 30.541 -17.493 1.00 93.31 359 ASP A N 1
ATOM 2774 C CA . ASP A 1 359 ? 13.937 31.434 -18.152 1.00 93.31 359 ASP A CA 1
ATOM 2775 C C . ASP A 1 359 ? 12.466 31.070 -17.859 1.00 93.31 359 ASP A C 1
ATOM 2777 O O . ASP A 1 359 ? 11.545 31.709 -18.365 1.00 93.31 359 ASP A O 1
ATOM 2781 N N . GLY A 1 360 ? 12.233 30.043 -17.036 1.00 91.94 360 GLY A N 1
ATOM 2782 C CA . GLY A 1 360 ? 10.911 29.565 -16.652 1.00 91.94 360 GLY A CA 1
ATOM 2783 C C . GLY A 1 360 ? 10.283 28.555 -17.614 1.00 91.94 360 GLY A C 1
ATOM 2784 O O . GLY A 1 360 ? 9.233 28.012 -17.260 1.00 91.94 360 GLY A O 1
ATOM 2785 N N . SER A 1 361 ? 10.905 28.277 -18.766 1.00 93.06 361 SER A N 1
ATOM 2786 C CA . SER A 1 361 ? 10.462 27.242 -19.708 1.00 93.06 361 SER A CA 1
ATOM 2787 C C . SER A 1 361 ? 10.780 25.827 -19.205 1.00 93.06 361 SER A C 1
ATOM 2789 O O . SER A 1 361 ? 11.490 25.657 -18.213 1.00 93.06 361 SER A O 1
ATOM 2791 N N . TRP A 1 362 ? 10.239 24.796 -19.856 1.00 93.44 362 TRP A N 1
ATOM 2792 C CA . TRP A 1 362 ? 10.465 23.398 -19.481 1.00 93.44 362 TRP A CA 1
ATOM 2793 C C . TRP A 1 362 ? 11.306 22.680 -20.526 1.00 93.44 362 TRP A C 1
ATOM 2795 O O . TRP A 1 362 ? 11.163 22.940 -21.714 1.00 93.44 362 TRP A O 1
ATOM 2805 N N . ARG A 1 363 ? 12.133 21.729 -20.096 1.00 93.38 363 ARG A N 1
ATOM 2806 C CA . ARG A 1 363 ? 12.822 20.772 -20.969 1.00 93.38 363 ARG A CA 1
ATOM 2807 C C . ARG A 1 363 ? 12.667 19.349 -20.439 1.00 93.38 363 ARG A C 1
ATOM 2809 O O . ARG A 1 363 ? 12.533 19.150 -19.231 1.00 93.38 363 ARG A O 1
ATOM 2816 N N . PHE A 1 364 ? 12.661 18.364 -21.324 1.00 91.12 364 PHE A N 1
ATOM 2817 C CA . PHE A 1 364 ? 12.567 16.951 -20.961 1.00 91.12 364 PHE A CA 1
ATOM 2818 C C . PHE A 1 364 ? 13.944 16.315 -20.710 1.00 91.12 364 PHE A C 1
ATOM 2820 O O . PHE A 1 364 ? 14.041 15.368 -19.927 1.00 91.12 364 PHE A O 1
ATOM 2827 N N . GLU A 1 365 ? 14.984 16.860 -21.347 1.00 86.75 365 GLU A N 1
ATOM 2828 C CA . GLU A 1 365 ? 16.334 16.299 -21.475 1.00 86.75 365 GLU A CA 1
ATOM 2829 C C . GLU A 1 365 ? 16.323 14.907 -22.127 1.00 86.75 365 GLU A C 1
ATOM 2831 O O . GLU A 1 365 ? 16.895 13.942 -21.624 1.00 86.75 365 GLU A O 1
ATOM 2836 N N . GLY A 1 366 ? 15.623 14.795 -23.261 1.00 68.06 366 GLY A N 1
ATOM 2837 C CA . GLY A 1 366 ? 15.686 13.608 -24.119 1.00 68.06 366 GLY A CA 1
ATOM 2838 C C . GLY A 1 366 ? 16.952 13.601 -24.985 1.00 68.06 366 GLY A C 1
ATOM 2839 O O . GLY A 1 366 ? 17.340 14.642 -25.499 1.00 68.06 366 GLY A O 1
ATOM 2840 N N . MET A 1 367 ? 17.552 12.422 -25.187 1.00 61.81 367 MET A N 1
ATOM 2841 C CA . MET A 1 367 ? 18.846 12.202 -25.869 1.00 61.81 367 MET A CA 1
ATOM 2842 C C . MET A 1 367 ? 20.060 12.914 -25.247 1.00 61.81 367 MET A C 1
ATOM 2844 O O . MET A 1 367 ? 20.578 13.886 -25.796 1.00 61.81 367 MET A O 1
ATOM 2848 N N . THR A 1 368 ? 20.589 12.318 -24.178 1.00 51.97 368 THR A N 1
ATOM 2849 C CA . THR A 1 368 ? 22.040 12.176 -23.975 1.00 51.97 368 THR A CA 1
ATOM 2850 C C . THR A 1 368 ? 22.396 10.711 -23.798 1.00 51.97 368 THR A C 1
ATOM 2852 O O . THR A 1 368 ? 21.557 9.961 -23.241 1.00 51.97 368 THR A O 1
#

InterPro domains:
  IPR001119 S-layer homology domain [PS51272] (184-251)
  IPR001119 S-layer homology domain [PS51272] (258-325)
  IPR032675 Leucine-rich repeat domain superfamily [G3DSA:3.80.10.10] (1-181)

Radius of gyration: 27.06 Å; chains: 1; bounding box: 67×52×75 Å

pLDDT: mean 92.51, std 8.0, range [42.72, 98.81]

Organism: NCBI:txid1690